Protein 9LUY (pdb70)

Solvent-accessible surface area: 12025 Å² total; per-residue (Å²): 107,177,105,18,44,11,1,0,9,56,2,85,49,36,179,141,168,11,95,11,85,17,56,50,83,75,42,82,8,52,119,35,97,151,0,47,0,46,2,107,2,74,105,54,0,65,87,128,94,23,21,26,0,0,0,0,16,16,57,125,90,94,37,5,112,5,1,0,29,17,5,71,61,66,35,106,80,18,56,87,45,6,56,11,57,39,73,14,38,80,4,33,0,34,0,97,65,1,76,133,108,1,38,8,30,0,2,0,0,0,0,57,56,36,3,43,24,1,81,8,0,106,1,60,45,213,252,150,152,123,74,37,47,56,138,15,155,67,57,22,62,34,128,14,64,28,86,19,98,85,61,86,4,46,144,63,1,12,1,3,0,7,13,8,89,130,107,123,7,42,12,0,0,1,6,0,6,42,30,66,75,61,37,39,28,128,45,0,129,81,23,4,75,3,42,32,49,53,84,138,40,72,0,55,0,75,0,35,62,3,108,70,109,0,33,3,51,1,9,7,2,41,6,21,93,64,44,0,1,30,152,13,19,155,30,58,14,0,34,4,54,142

Sequence (242 aa):
GKIESYAAVNHISQLSDIVLTQSPASLAVSLGQRRATISCCKASQTLDYDGGTYMMNWYQQKPGQPPKLLIFAASNLESSGIPARFSGSGSGTDFTLNIHPVEEEDAATYYCQQSREDLTFGAGTKLDLKMLVESGGVLVKPGGSLKLSCSASGFTFSRYAMSWVRQTPEKRLEEWVASISSGGSYTFYPDSVKGRFTISRNNAKNFLYLKMSSLRSEDTAMMYYCARSGNDYAVDYWGQGTSVTVSS

Structure (mmCIF, N/CA/C/O backbone):
data_9LUY
#
_entry.id   9LUY
#
_cell.length_a   76.054
_cell.length_b   71.390
_cell.length_c   43.352
_cell.angle_alpha   90.000
_cell.angle_beta   100.908
_cell.angle_gamma   90.000
#
_symmetry.space_group_name_H-M   'C 1 2 1'
#
loop_
_entity.id
_entity.type
_entity.pdbx_description
1 polymer 'Single-chain Fv antibody of G2 fused with antigen peptide from chicken chromosome 6 C10orf76 homolog'
2 non-polymer GLYCEROL
3 water water
#
loop_
_atom_site.group_PDB
_atom_site.id
_atom_site.type_symbol
_atom_site.label_atom_id
_atom_site.label_alt_id
_atom_site.label_comp_id
_atom_site.label_asym_id
_atom_site.label_entity_id
_atom_site.label_seq_id
_atom_site.pdbx_PDB_ins_code
_atom_site.Cartn_x
_atom_site.Cartn_y
_atom_site.Cartn_z
_atom_site.occupancy
_atom_site.B_iso_or_equiv
_atom_site.auth_seq_id
_atom_site.auth_comp_id
_atom_site.auth_asym_id
_atom_site.auth_atom_id
_atom_site.pdbx_PDB_model_num
ATOM 1 N N . GLY A 1 2 ? 33.98300 -10.86400 -2.32900 1.000 52.95805 2 GLY A N 1
ATOM 2 C CA . GLY A 1 2 ? 35.17600 -10.13900 -2.74000 1.000 43.46804 2 GLY A CA 1
ATOM 3 C C . GLY A 1 2 ? 35.13800 -8.67200 -2.34200 1.000 43.07440 2 GLY A C 1
ATOM 4 O O . GLY A 1 2 ? 35.33400 -8.34900 -1.17300 1.000 42.01074 2 GLY A O 1
ATOM 5 N N . LYS A 1 3 ? 34.87400 -7.79400 -3.31200 1.000 37.69375 3 LYS A N 1
ATOM 6 C CA . LYS A 1 3 ? 34.88100 -6.35200 -3.09000 1.000 33.49614 3 LYS A CA 1
ATOM 7 C C . LYS A 1 3 ? 33.98300 -5.96500 -1.91600 1.000 33.08841 3 LYS A C 1
ATOM 8 O O . LYS A 1 3 ? 33.02700 -6.66800 -1.56200 1.000 25.49635 3 LYS A O 1
ATOM 14 N N . ILE A 1 4 ? 34.30400 -4.82100 -1.30700 1.000 29.11174 4 ILE A N 1
ATOM 15 C CA . ILE A 1 4 ? 33.56500 -4.35100 -0.14000 1.000 24.14357 4 ILE A CA 1
ATOM 16 C C . ILE A 1 4 ? 32.13300 -4.07200 -0.55500 1.000 24.16282 4 ILE A C 1
ATOM 17 O O . ILE A 1 4 ? 31.88800 -3.45900 -1.60600 1.000 23.86299 4 ILE A O 1
ATOM 22 N N . GLU A 1 5 ? 31.18700 -4.53400 0.25400 1.000 21.49097 5 GLU A N 1
ATOM 23 C CA . GLU A 1 5 ? 29.76900 -4.29700 0.03300 1.000 19.07923 5 GLU A CA 1
ATOM 24 C C . GLU A 1 5 ? 29.25500 -3.21300 0.96400 1.000 19.33795 5 GLU A C 1
ATOM 25 O O . GLU A 1 5 ? 29.91900 -2.79000 1.91200 1.000 22.18825 5 GLU A O 1
ATOM 31 N N . SER A 1 6 ? 28.04800 -2.75500 0.67100 1.000 16.94642 6 SER A N 1
ATOM 32 C CA . SER A 1 6 ? 27.37300 -1.76200 1.49100 1.000 16.12813 6 SER A CA 1
ATOM 33 C C . SER A 1 6 ? 26.38400 -2.46400 2.41800 1.000 16.68242 6 SER A C 1
ATOM 34 O O . SER A 1 6 ? 25.78900 -3.48000 2.05400 1.000 17.58890 6 SER A O 1
ATOM 37 N N . TYR A 1 7 ? 26.22700 -1.92000 3.62500 1.000 17.12397 7 TYR A N 1
ATOM 38 C CA . TYR A 1 7 ? 25.46400 -2.56800 4.68600 1.000 17.34348 7 TYR A CA 1
ATOM 39 C C . TYR A 1 7 ? 24.34800 -1.64500 5.16200 1.000 17.90183 7 TYR A C 1
ATOM 40 O O . TYR A 1 7 ? 24.32500 -0.46000 4.83800 1.000 16.99919 7 TYR A O 1
ATOM 49 N N . ALA A 1 8 ? 23.38900 -2.21100 5.91000 1.000 17.81898 8 ALA A N 1
ATOM 50 C CA . ALA A 1 8 ? 22.26200 -1.41400 6.38800 1.000 15.03916 8 ALA A CA 1
ATOM 51 C C . ALA A 1 8 ? 22.46400 -0.84000 7.77900 1.000 17.04433 8 ALA A C 1
ATOM 52 O O . ALA A 1 8 ? 21.68100 0.02600 8.19400 1.000 17.14850 8 ALA A O 1
ATOM 54 N N . ALA A 1 9 ? 23.48400 -1.28400 8.50500 1.000 16.01061 9 ALA A N 1
ATOM 55 C CA . ALA A 1 9 ? 23.74700 -0.80800 9.85300 1.000 18.81772 9 ALA A CA 1
ATOM 56 C C . ALA A 1 9 ? 25.24100 -0.89800 10.08700 1.000 19.71347 9 ALA A C 1
ATOM 57 O O . ALA A 1 9 ? 25.91200 -1.74700 9.48800 1.000 19.76694 9 ALA A O 1
ATOM 59 N N . VAL A 1 10 ? 25.74700 -0.04700 10.99200 1.000 16.66849 10 VAL A N 1
ATOM 60 C CA . VAL A 1 10 ? 27.18600 -0.00200 11.26800 1.000 22.56785 10 VAL A CA 1
ATOM 61 C C . VAL A 1 10 ? 27.69400 -1.36900 11.71400 1.000 23.47005 10 VAL A C 1
ATOM 62 O O . VAL A 1 10 ? 28.74400 -1.84800 11.25900 1.000 21.08021 10 VAL A O 1
ATOM 66 N N . ASN A 1 11 ? 26.98400 -1.99800 12.65000 1.000 19.33450 11 ASN A N 1
ATOM 67 C CA . ASN A 1 11 ? 27.46500 -3.26900 13.16900 1.000 19.44197 11 ASN A CA 1
ATOM 68 C C . ASN A 1 11 ? 27.35500 -4.40200 12.16800 1.000 21.98155 11 ASN A C 1
ATOM 69 O O . ASN A 1 11 ? 27.87600 -5.48400 12.45500 1.000 22.69724 11 ASN A O 1
ATOM 74 N N . HIS A 1 12 ? 26.69200 -4.19700 11.03000 1.000 18.77552 12 HIS A N 1
ATOM 75 C CA . HIS A 1 12 ? 26.59600 -5.26500 10.04100 1.000 20.28391 12 HIS A CA 1
ATOM 76 C C . HIS A 1 12 ? 27.85400 -5.40700 9.20500 1.000 22.15702 12 HIS A C 1
ATOM 77 O O . HIS A 1 12 ? 28.00300 -6.43000 8.51800 1.000 23.24501 12 HIS A O 1
ATOM 84 N N . ILE A 1 13 ? 28.74500 -4.41300 9.23600 1.000 20.11118 13 ILE A N 1
ATOM 85 C CA . ILE A 1 13 ? 29.92000 -4.45600 8.37100 1.000 19.37963 13 ILE A CA 1
ATOM 86 C C . ILE A 1 13 ? 30.70200 -5.73400 8.65000 1.000 20.19623 13 ILE A C 1
ATOM 87 O O . ILE A 1 13 ? 31.08100 -6.02100 9.79500 1.000 23.14652 13 ILE A O 1
ATOM 92 N N . SER A 1 14 ? 30.93300 -6.52300 7.59300 1.000 21.75218 14 SER A N 1
ATOM 93 C CA . SER A 1 14 ? 31.46900 -7.87600 7.70400 1.000 22.06114 14 SER A CA 1
ATOM 94 C C . SER A 1 14 ? 32.74600 -8.04600 6.89800 1.000 24.90681 14 SER A C 1
ATOM 95 O O . SER A 1 14 ? 33.15900 -9.17900 6.62200 1.000 28.40342 14 SER A O 1
ATOM 98 N N . GLN A 1 15 ? 33.35800 -6.93900 6.50700 1.000 23.07886 15 GLN A N 1
ATOM 99 C CA . GLN A 1 15 ? 34.60200 -6.93400 5.75000 1.000 24.71053 15 GLN A CA 1
ATOM 100 C C . GLN A 1 15 ? 35.48600 -5.82600 6.28800 1.000 27.40414 15 GLN A C 1
ATOM 101 O O . GLN A 1 15 ? 34.98600 -4.77500 6.68400 1.000 30.52507 15 GLN A O 1
ATOM 107 N N . LEU A 1 16 ? 36.79800 -6.07200 6.31200 1.000 27.46494 16 LEU A N 1
ATOM 108 C CA . LEU A 1 16 ? 37.78200 -5.08700 6.74600 1.000 30.10280 16 LEU A CA 1
ATOM 109 C C . LEU A 1 16 ? 38.11800 -4.12800 5.61400 1.000 38.69704 16 LEU A C 1
ATOM 110 O O . LEU A 1 16 ? 38.27600 -4.53900 4.46300 1.000 40.30236 16 LEU A O 1
ATOM 115 N N . SER A 1 17 ? 38.24600 -2.85100 5.94700 1.000 48.05273 17 SER A N 1
ATOM 116 C CA . SER A 1 17 ? 38.63000 -1.85900 4.94900 1.000 51.71730 17 SER A CA 1
ATOM 117 C C . SER A 1 17 ? 39.68800 -0.93000 5.52000 1.000 52.55267 17 SER A C 1
ATOM 118 O O . SER A 1 17 ? 40.86500 -1.27700 5.54400 1.000 60.94784 17 SER A O 1
ATOM 121 N N . ASP A 1 31 ? 22.45900 -3.97200 22.30900 1.000 38.91523 31 ASP A N 1
ATOM 122 C CA . ASP A 1 31 ? 21.04600 -3.69800 21.95800 1.000 47.80092 31 ASP A CA 1
ATOM 123 C C . ASP A 1 31 ? 20.61500 -2.27600 22.35800 1.000 40.85160 31 ASP A C 1
ATOM 124 O O . ASP A 1 31 ? 20.82100 -1.84200 23.49100 1.000 42.11296 31 ASP A O 1
ATOM 129 N N . ILE A 1 32 ? 20.02400 -1.53800 21.41900 1.000 30.94438 32 ILE A N 1
ATOM 130 C CA . ILE A 1 32 ? 19.73200 -0.11200 21.60600 1.000 27.38687 32 ILE A CA 1
ATOM 131 C C . ILE A 1 32 ? 18.22800 0.13800 21.56100 1.000 30.98047 32 ILE A C 1
ATOM 132 O O . ILE A 1 32 ? 17.56100 -0.14400 20.55600 1.000 29.17813 32 ILE A O 1
ATOM 137 N N . VAL A 1 33 ? 17.70900 0.71500 22.63900 1.000 27.86213 33 VAL A N 1
ATOM 138 C CA . VAL A 1 33 ? 16.31100 1.08600 22.76200 1.000 31.20781 33 VAL A CA 1
ATOM 139 C C . VAL A 1 33 ? 16.21200 2.59000 22.55900 1.000 35.88486 33 VAL A C 1
ATOM 140 O O . VAL A 1 33 ? 17.00700 3.35200 23.12200 1.000 32.34498 33 VAL A O 1
ATOM 144 N N . LEU A 1 34 ? 15.24200 3.01700 21.76000 1.000 23.84694 34 LEU A N 1
ATOM 145 C CA . LEU A 1 34 ? 14.95400 4.42700 21.55800 1.000 25.27525 34 LEU A CA 1
ATOM 146 C C . LEU A 1 34 ? 13.66000 4.77300 22.27500 1.000 25.98707 34 LEU A C 1
ATOM 147 O O . LEU A 1 34 ? 12.62600 4.14400 22.03000 1.000 26.17286 34 LEU A O 1
ATOM 152 N N . THR A 1 35 ? 13.71200 5.76800 23.15100 1.000 23.87886 35 THR A N 1
ATOM 153 C CA . THR A 1 35 ? 12.53400 6.18400 23.89900 1.000 27.49685 35 THR A CA 1
ATOM 154 C C . THR A 1 35 ? 12.09000 7.53400 23.35900 1.000 27.28277 35 THR A C 1
ATOM 155 O O . THR A 1 35 ? 12.77200 8.55400 23.55100 1.000 27.28359 35 THR A O 1
ATOM 159 N N . GLN A 1 36 ? 10.94000 7.53300 22.69300 1.000 23.09675 36 GLN A N 1
ATOM 160 C CA . GLN A 1 36 ? 10.46100 8.67400 21.93200 1.000 26.80098 36 GLN A CA 1
ATOM 161 C C . GLN A 1 36 ? 9.32100 9.33400 22.69100 1.000 30.66690 36 GLN A C 1
ATOM 162 O O . GLN A 1 36 ? 8.42100 8.64200 23.18100 1.000 27.86372 36 GLN A O 1
ATOM 168 N N . SER A 1 37 ? 9.41500 10.64200 22.87200 1.000 26.51661 37 SER A N 1
ATOM 169 C CA . SER A 1 37 ? 8.38800 11.38100 23.64100 1.000 25.64167 37 SER A CA 1
ATOM 170 C C . SER A 1 37 ? 8.08400 12.71000 22.95900 1.000 27.39606 37 SER A C 1
ATOM 171 O O . SER A 1 37 ? 9.05300 13.27900 22.41900 1.000 31.33610 37 SER A O 1
ATOM 174 N N . PRO A 1 38 ? 6.82300 13.22800 22.96200 1.000 31.26629 38 PRO A N 1
ATOM 175 C CA . PRO A 1 38 ? 5.63500 12.58500 23.55500 1.000 28.18721 38 PRO A CA 1
ATOM 176 C C . PRO A 1 38 ? 5.02600 11.54100 22.61800 1.000 31.01627 38 PRO A C 1
ATOM 177 O O . PRO A 1 38 ? 5.39600 11.45700 21.44700 1.000 29.47338 38 PRO A O 1
ATOM 181 N N . ALA A 1 39 ? 4.09200 10.72200 23.11600 1.000 30.49000 39 ALA A N 1
ATOM 182 C CA . ALA A 1 39 ? 3.38700 9.79400 22.24500 1.000 29.76780 39 ALA A CA 1
ATOM 183 C C . ALA A 1 39 ? 2.52300 10.53500 21.23300 1.000 23.37817 39 ALA A C 1
ATOM 184 O O . ALA A 1 39 ? 2.35600 10.07100 20.09800 1.000 28.39473 39 ALA A O 1
ATOM 186 N N . SER A 1 40 ? 1.96600 11.67700 21.61800 1.000 29.98356 40 SER A N 1
ATOM 187 C CA . SER A 1 40 ? 1.16800 12.44500 20.68200 1.000 31.87744 40 SER A CA 1
ATOM 188 C C . SER A 1 40 ? 1.36100 13.91600 20.99300 1.000 35.81299 40 SER A C 1
ATOM 189 O O . SER A 1 40 ? 1.71900 14.29800 22.10900 1.000 31.92001 40 SER A O 1
ATOM 192 N N . LEU A 1 41 ? 1.10200 14.73400 19.98700 1.000 28.26184 41 LEU A N 1
ATOM 193 C CA . LEU A 1 41 ? 1.36300 16.16100 20.05400 1.000 28.94170 41 LEU A CA 1
ATOM 194 C C . LEU A 1 41 ? 0.26300 16.87500 19.28600 1.000 28.28416 41 LEU A C 1
ATOM 195 O O . LEU A 1 41 ? 0.01300 16.56200 18.12000 1.000 32.16934 41 LEU A O 1
ATOM 200 N N . ALA A 1 42 ? -0.41600 17.81100 19.93300 1.000 27.45344 42 ALA A N 1
ATOM 201 C CA . ALA A 1 42 ? -1.43200 18.61100 19.26600 1.000 31.03087 42 ALA A CA 1
ATOM 202 C C . ALA A 1 42 ? -0.91300 20.03600 19.14400 1.000 32.63543 42 ALA A C 1
ATOM 203 O O . ALA A 1 42 ? -0.66100 20.69700 20.15600 1.000 40.19958 42 ALA A O 1
ATOM 205 N N . VAL A 1 43 ? -0.73600 20.50100 17.90600 1.000 28.28065 43 VAL A N 1
ATOM 206 C CA . VAL A 1 43 ? -0.17700 21.82400 17.65800 1.000 33.89742 43 VAL A CA 1
ATOM 207 C C . VAL A 1 43 ? -1.10700 22.60900 16.74700 1.000 40.44980 43 VAL A C 1
ATOM 208 O O . VAL A 1 43 ? -1.97200 22.05400 16.06800 1.000 44.96345 43 VAL A O 1
ATOM 212 N N . SER A 1 44 ? -0.91600 23.92300 16.74900 1.000 35.64081 44 SER A N 1
ATOM 213 C CA . SER A 1 44 ? -1.64700 24.82900 15.87900 1.000 27.45243 44 SER A CA 1
ATOM 214 C C . SER A 1 44 ? -0.80100 25.17500 14.66900 1.000 34.86812 44 SER A C 1
ATOM 215 O O . SER A 1 44 ? 0.42800 25.21500 14.74400 1.000 30.31201 44 SER A O 1
ATOM 218 N N . LEU A 1 45 ? -1.48300 25.46300 13.56500 1.000 28.11113 45 LEU A N 1
ATOM 219 C CA . LEU A 1 45 ? -0.81300 25.88700 12.34700 1.000 30.72638 45 LEU A CA 1
ATOM 220 C C . LEU A 1 45 ? 0.18300 27.00700 12.65200 1.000 30.09708 45 LEU A C 1
ATOM 221 O O . LEU A 1 45 ? -0.16200 28.00900 13.28800 1.000 30.07214 45 LEU A O 1
ATOM 226 N N . GLY A 1 46 ? 1.43300 26.80800 12.22800 1.000 31.77878 46 GLY A N 1
ATOM 227 C CA . GLY A 1 46 ? 2.48500 27.78700 12.37500 1.000 27.30922 46 GLY A CA 1
ATOM 228 C C . GLY A 1 46 ? 3.26700 27.74800 13.67300 1.000 32.39578 46 GLY A C 1
ATOM 229 O O . GLY A 1 46 ? 4.21900 28.53600 13.82200 1.000 28.51942 46 GLY A O 1
ATOM 230 N N . GLN A 1 47 ? 2.89700 26.88900 14.62600 1.000 26.44271 47 GLN A N 1
ATOM 231 C CA . GLN A 1 47 ? 3.67900 26.77100 15.84700 1.000 27.06862 47 GLN A CA 1
ATOM 232 C C . GLN A 1 47 ? 4.91700 25.90200 15.61300 1.000 25.03109 47 GLN A C 1
ATOM 233 O O . GLN A 1 47 ? 5.18500 25.43200 14.50500 1.000 26.41092 47 GLN A O 1
ATOM 239 N N . ARG A 1 48 ? 5.69400 25.70100 16.68000 1.000 27.17713 48 ARG A N 1
ATOM 240 C CA A ARG A 1 48 ? 6.83700 24.79100 16.67400 0.480 25.17188 48 ARG A CA 1
ATOM 241 C CA B ARG A 1 48 ? 6.83600 24.79000 16.67500 0.520 25.16427 48 ARG A CA 1
ATOM 242 C C . ARG A 1 48 ? 6.42300 23.47600 17.32300 1.000 22.06445 48 ARG A C 1
ATOM 243 O O . ARG A 1 48 ? 5.80700 23.48000 18.39300 1.000 29.02751 48 ARG A O 1
ATOM 258 N N . ALA A 1 49 ? 6.74000 22.36400 16.66900 1.000 20.47761 49 ALA A N 1
ATOM 259 C CA . ALA A 1 49 ? 6.59400 21.02700 17.21700 1.000 22.77130 49 ALA A CA 1
ATOM 260 C C . ALA A 1 49 ? 7.98500 20.51800 17.55000 1.000 24.76650 49 ALA A C 1
ATOM 261 O O . ALA A 1 49 ? 8.91200 20.67300 16.75200 1.000 23.64712 49 ALA A O 1
ATOM 263 N N . THR A 1 50 ? 8.13600 19.91700 18.72600 1.000 22.92098 50 THR A N 1
ATOM 264 C CA . THR A 1 50 ? 9.42800 19.42600 19.18200 1.000 26.73917 50 THR A CA 1
ATOM 265 C C . THR A 1 50 ? 9.25000 17.99400 19.65800 1.000 24.88060 50 THR A C 1
ATOM 266 O O . THR A 1 50 ? 8.45300 17.73400 20.55900 1.000 24.99900 50 THR A O 1
ATOM 270 N N . ILE A 1 51 ? 9.99900 17.07200 19.07100 1.000 21.62874 51 ILE A N 1
ATOM 271 C CA . ILE A 1 51 ? 9.85300 15.64600 19.35000 1.000 23.76373 51 ILE A CA 1
ATOM 272 C C . ILE A 1 51 ? 11.20200 15.12100 19.82000 1.000 29.95692 51 ILE A C 1
ATOM 273 O O . ILE A 1 51 ? 12.23200 15.44700 19.22200 1.000 23.39872 51 ILE A O 1
ATOM 278 N N . SER A 1 52 ? 11.20600 14.35400 20.91400 1.000 23.53644 52 SER A N 1
ATOM 279 C CA . SER A 1 52 ? 12.44100 13.93900 21.56300 1.000 25.25960 52 SER A CA 1
ATOM 280 C C . SER A 1 52 ? 12.65200 12.43900 21.43900 1.000 25.24373 52 SER A C 1
ATOM 281 O O . SER A 1 52 ? 11.69900 11.65300 21.41700 1.000 22.98363 52 SER A O 1
ATOM 284 N N . CYS A 1 53 ? 13.92100 12.04000 21.39600 1.000 23.48541 53 CYS A N 1
ATOM 285 C CA A CYS A 1 53 ? 14.28600 10.63500 21.31300 0.640 23.41037 53 CYS A CA 1
ATOM 286 C CA B CYS A 1 53 ? 14.27100 10.62600 21.35500 0.360 23.42716 53 CYS A CA 1
ATOM 287 C C . CYS A 1 53 ? 15.54900 10.41600 22.14000 1.000 25.26482 53 CYS A C 1
ATOM 288 O O . CYS A 1 53 ? 16.56800 11.05700 21.87700 1.000 27.07178 53 CYS A O 1
ATOM 293 N N . LYS A 1 54 ? 15.47900 9.53500 23.13100 1.000 22.17540 54 LYS A N 1
ATOM 294 C CA . LYS A 1 54 ? 16.61300 9.20800 23.98200 1.000 26.96661 54 LYS A CA 1
ATOM 295 C C . LYS A 1 54 ? 17.03000 7.77600 23.68700 1.000 27.43861 54 LYS A C 1
ATOM 296 O O . LYS A 1 54 ? 16.19300 6.87000 23.70300 1.000 28.48548 54 LYS A O 1
ATOM 302 N N . ALA A 1 55 ? 18.31100 7.57700 23.40000 1.000 24.03186 55 ALA A N 1
ATOM 303 C CA . ALA A 1 55 ? 18.85300 6.25900 23.10300 1.000 23.23481 55 ALA A CA 1
ATOM 304 C C . ALA A 1 55 ? 19.48300 5.65800 24.35400 1.000 26.26296 55 ALA A C 1
ATOM 305 O O . ALA A 1 55 ? 20.10800 6.36100 25.15200 1.000 27.54851 55 ALA A O 1
ATOM 307 N N . SER A 1 56 ? 19.33600 4.33700 24.50600 1.000 28.10451 56 SER A N 1
ATOM 308 C CA . SER A 1 56 ? 19.88000 3.62100 25.65600 1.000 28.79694 56 SER A CA 1
ATOM 309 C C . SER A 1 56 ? 21.39400 3.45700 25.59200 1.000 29.28494 56 SER A C 1
ATOM 310 O O . SER A 1 56 ? 22.01500 3.09400 26.60100 1.000 29.58285 56 SER A O 1
ATOM 313 N N . GLN A 1 57 ? 21.99500 3.72900 24.44000 1.000 32.67666 57 GLN A N 1
ATOM 314 C CA . GLN A 1 57 ? 23.43500 3.69300 24.25700 1.000 32.53327 57 GLN A CA 1
ATOM 315 C C . GLN A 1 57 ? 23.77300 4.80600 23.28000 1.000 28.37362 57 GLN A C 1
ATOM 316 O O . GLN A 1 57 ? 22.92200 5.23000 22.49200 1.000 27.06827 57 GLN A O 1
ATOM 322 N N . THR A 1 58 ? 25.01400 5.28400 23.33000 1.000 31.49598 58 THR A N 1
ATOM 323 C CA . THR A 1 58 ? 25.38100 6.36100 22.42600 1.000 29.00552 58 THR A CA 1
ATOM 324 C C . THR A 1 58 ? 25.31600 5.88200 20.98200 1.000 27.85266 58 THR A C 1
ATOM 325 O O . THR A 1 58 ? 25.55200 4.70700 20.67600 1.000 34.56733 58 THR A O 1
ATOM 329 N N . LEU A 1 59 ? 24.94700 6.80200 20.09700 1.000 26.00895 59 LEU A N 1
ATOM 330 C CA . LEU A 1 59 ? 24.85600 6.52800 18.67100 1.000 31.30024 59 LEU A CA 1
ATOM 331 C C . LEU A 1 59 ? 26.02200 7.12500 17.91400 1.000 33.28592 59 LEU A C 1
ATOM 332 O O . LEU A 1 59 ? 26.03400 7.06900 16.67600 1.000 28.61239 59 LEU A O 1
ATOM 337 N N . ASP A 1 60 ? 26.97300 7.72000 18.63300 1.000 32.58826 60 ASP A N 1
ATOM 338 C CA . ASP A 1 60 ? 28.18700 8.25700 18.04400 1.000 39.28746 60 ASP A CA 1
ATOM 339 C C . ASP A 1 60 ? 29.10000 7.11700 17.63000 1.000 36.18454 60 ASP A C 1
ATOM 340 O O . ASP A 1 60 ? 29.32200 6.17600 18.40000 1.000 40.26033 60 ASP A O 1
ATOM 345 N N . TYR A 1 61 ? 29.62800 7.19700 16.41100 1.000 39.23532 61 TYR A N 1
ATOM 346 C CA . TYR A 1 61 ? 30.57300 6.19700 15.92700 1.000 43.79134 61 TYR A CA 1
ATOM 347 C C . TYR A 1 61 ? 31.43500 6.83100 14.85300 1.000 47.06932 61 TYR A C 1
ATOM 348 O O . TYR A 1 61 ? 30.90600 7.30400 13.84000 1.000 41.57452 61 TYR A O 1
ATOM 357 N N . ASP A 1 62 ? 32.75500 6.82900 15.06000 1.000 47.13830 62 ASP A N 1
ATOM 358 C CA . ASP A 1 62 ? 33.70000 7.23200 14.01400 1.000 47.97857 62 ASP A CA 1
ATOM 359 C C . ASP A 1 62 ? 33.36700 8.61700 13.46500 1.000 40.31425 62 ASP A C 1
ATOM 360 O O . ASP A 1 62 ? 33.35200 8.86100 12.25800 1.000 43.21023 62 ASP A O 1
ATOM 365 N N . GLY A 1 63 ? 33.06300 9.54000 14.35700 1.000 43.87787 63 GLY A N 1
ATOM 366 C CA . GLY A 1 63 ? 32.80500 10.89500 13.94000 1.000 42.18313 63 GLY A CA 1
ATOM 367 C C . GLY A 1 63 ? 31.44700 11.15100 13.33500 1.000 42.95076 63 GLY A C 1
ATOM 368 O O . GLY A 1 63 ? 31.19400 12.27900 12.89700 1.000 45.19545 63 GLY A O 1
ATOM 369 N N . GLY A 1 64 ? 30.56500 10.14600 13.28700 1.000 34.64767 64 GLY A N 1
ATOM 370 C CA . GLY A 1 64 ? 29.19400 10.33200 12.86900 1.000 34.37053 64 GLY A CA 1
ATOM 371 C C . GLY A 1 64 ? 28.23900 9.89200 13.97300 1.000 29.96945 64 GLY A C 1
ATOM 372 O O . GLY A 1 64 ? 28.64000 9.26200 14.95500 1.000 31.89838 64 GLY A O 1
ATOM 373 N N . THR A 1 65 ? 26.97400 10.26300 13.81600 1.000 24.58451 65 THR A N 1
ATOM 374 C CA . THR A 1 65 ? 25.93000 9.90400 14.77400 1.000 23.41837 65 THR A CA 1
ATOM 375 C C . THR A 1 65 ? 24.73300 9.38800 13.99400 1.000 23.65086 65 THR A C 1
ATOM 376 O O . THR A 1 65 ? 24.16700 10.11000 13.16800 1.000 23.97949 65 THR A O 1
ATOM 380 N N . TYR A 1 66 ? 24.33100 8.15400 14.27200 1.000 19.99353 66 TYR A N 1
ATOM 381 C CA . TYR A 1 66 ? 23.46800 7.41200 13.35100 1.000 23.91183 66 TYR A CA 1
ATOM 382 C C . TYR A 1 66 ? 22.01100 7.39400 13.82000 1.000 22.26542 66 TYR A C 1
ATOM 383 O O . TYR A 1 66 ? 21.39800 6.34300 14.05300 1.000 19.73031 66 TYR A O 1
ATOM 392 N N . MET A 1 67 ? 21.45300 8.60600 13.91500 1.000 18.87936 67 MET A N 1
ATOM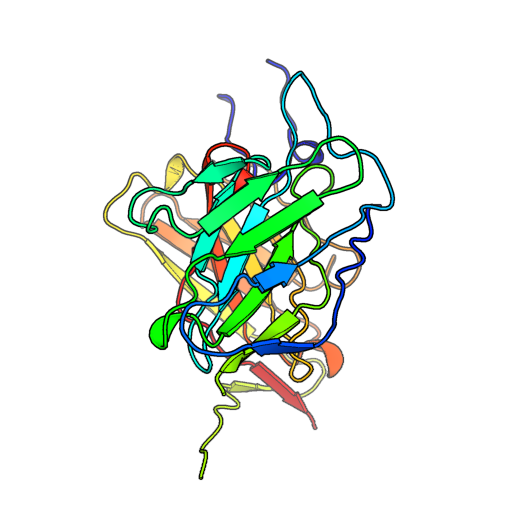 393 C CA A MET A 1 67 ? 20.04500 8.85600 14.22700 0.590 17.26972 67 MET A CA 1
ATOM 394 C CA B MET A 1 67 ? 20.04000 8.81700 14.21300 0.410 17.30901 67 MET A CA 1
ATOM 395 C C . MET A 1 67 ? 19.33000 9.37400 12.98700 1.000 19.51119 67 MET A C 1
ATOM 396 O O . MET A 1 67 ? 19.78800 10.34300 12.36900 1.000 17.21603 67 MET A O 1
ATOM 405 N N . ASN A 1 68 ? 18.20400 8.75300 12.63400 1.000 16.66451 68 ASN A N 1
ATOM 406 C CA . ASN A 1 68 ? 17.39200 9.15800 11.49500 1.000 13.93273 68 ASN A CA 1
ATOM 407 C C . ASN A 1 68 ? 15.97200 9.44300 11.95100 1.000 19.01116 68 ASN A C 1
ATOM 408 O O . ASN A 1 68 ? 15.50300 8.86600 12.93400 1.000 18.00450 68 ASN A O 1
ATOM 413 N N . TRP A 1 69 ? 15.28200 10.32100 11.21600 1.000 14.48016 69 TRP A N 1
ATOM 414 C CA . TRP A 1 69 ? 13.89100 10.67100 11.52400 1.000 12.95187 69 TRP A CA 1
ATOM 415 C C . TRP A 1 69 ? 13.02900 10.48000 10.28500 1.000 16.57294 69 TRP A C 1
ATOM 416 O O . TRP A 1 69 ? 13.45000 10.82400 9.17300 1.000 15.98905 69 TRP A O 1
ATOM 427 N N . TYR A 1 70 ? 11.81200 9.95400 10.48100 1.000 17.61199 70 TYR A N 1
ATOM 428 C CA . TYR A 1 70 ? 10.89400 9.62800 9.39500 1.000 15.97413 70 TYR A CA 1
ATOM 429 C C . TYR A 1 70 ? 9.53500 10.24400 9.66700 1.000 17.61320 70 TYR A C 1
ATOM 430 O O . TYR A 1 70 ? 9.11800 10.38900 10.81800 1.000 17.12709 70 TYR A O 1
ATOM 439 N N . GLN A 1 71 ? 8.83300 10.54400 8.58800 1.000 14.73901 71 GLN A N 1
ATOM 440 C CA . GLN A 1 71 ? 7.44000 10.97000 8.62800 1.000 18.83822 71 GLN A CA 1
ATOM 441 C C . GLN A 1 71 ? 6.57000 9.87900 8.02200 1.000 19.11947 71 GLN A C 1
ATOM 442 O O . GLN A 1 71 ? 6.92700 9.30100 7.00000 1.000 20.37068 71 GLN A O 1
ATOM 448 N N . GLN A 1 72 ? 5.42700 9.58800 8.62600 1.000 18.39956 72 GLN A N 1
ATOM 449 C CA . GLN A 1 72 ? 4.55800 8.59600 8.01300 1.000 16.99313 72 GLN A CA 1
ATOM 450 C C . GLN A 1 72 ? 3.10100 9.02800 8.10100 1.000 19.72410 72 GLN A C 1
ATOM 451 O O . GLN A 1 72 ? 2.59500 9.31200 9.19000 1.000 21.87326 72 GLN A O 1
ATOM 457 N N . LYS A 1 73 ? 2.43600 9.05000 6.97200 1.000 20.01302 73 LYS A N 1
ATOM 458 C CA . LYS A 1 73 ? 0.99600 9.31100 6.92400 1.000 22.20106 73 LYS A CA 1
ATOM 459 C C . LYS A 1 73 ? 0.19800 8.03400 6.74100 1.000 28.66704 73 LYS A C 1
ATOM 460 O O . LYS A 1 73 ? 0.73000 7.02800 6.26600 1.000 27.46801 73 LYS A O 1
ATOM 466 N N . PRO A 1 74 ? -1.08700 8.02700 7.11900 1.000 28.73962 74 PRO A N 1
ATOM 467 C CA . PRO A 1 74 ? -1.87600 6.78500 7.04800 1.000 30.32725 74 PRO A CA 1
ATOM 468 C C . PRO A 1 74 ? -1.91200 6.20300 5.64000 1.000 27.97276 74 PRO A C 1
ATOM 469 O O . PRO A 1 74 ? -2.11900 6.91700 4.65600 1.000 33.11455 74 PRO A O 1
ATOM 473 N N . GLY A 1 75 ? -1.71300 4.88600 5.55500 1.000 32.37639 75 GLY A N 1
ATOM 474 C CA . GLY A 1 75 ? -1.70200 4.20500 4.28300 1.000 32.55345 75 GLY A CA 1
ATOM 475 C C . GLY A 1 75 ? -0.47000 4.43500 3.43400 1.000 30.99429 75 GLY A C 1
ATOM 476 O O . GLY A 1 75 ? -0.43900 3.96500 2.29500 1.000 36.44705 75 GLY A O 1
ATOM 477 N N . GLN A 1 76 ? 0.54300 5.12800 3.93800 1.000 31.07614 76 GLN A N 1
ATOM 478 C CA . GLN A 1 76 ? 1.75600 5.41800 3.18300 1.000 25.45951 76 GLN A CA 1
ATOM 479 C C . GLN A 1 76 ? 2.97200 4.85400 3.89400 1.000 28.80628 76 GLN A C 1
ATOM 480 O O . GLN A 1 76 ? 2.96600 4.66700 5.11900 1.000 25.41440 76 GLN A O 1
ATOM 486 N N . PRO A 1 77 ? 4.04500 4.56600 3.15300 1.000 25.26096 77 PRO A N 1
ATOM 487 C CA . PRO A 1 77 ? 5.29400 4.17700 3.79100 1.000 26.75467 77 PRO A CA 1
ATOM 488 C C . PRO A 1 77 ? 5.93100 5.35200 4.50200 1.000 21.86628 77 PRO A C 1
ATOM 489 O O . PRO A 1 77 ? 5.71000 6.52100 4.12600 1.000 25.09054 77 PRO A O 1
ATOM 493 N N . PRO A 1 78 ? 6.76900 5.10800 5.51700 1.000 22.00805 78 PRO A N 1
ATOM 494 C CA . PRO A 1 78 ? 7.58800 6.19600 6.07600 1.000 21.85954 78 PRO A CA 1
ATOM 495 C C . PRO A 1 78 ? 8.44000 6.87900 5.01300 1.000 19.83219 78 PRO A C 1
ATOM 496 O O . PRO A 1 78 ? 8.80000 6.29000 3.99000 1.000 22.06035 78 PRO A O 1
ATOM 500 N N . LYS A 1 79 ? 8.74400 8.14700 5.28200 1.000 18.65002 79 LYS A N 1
ATOM 501 C CA . LYS A 1 79 ? 9.54300 9.00000 4.41300 1.000 20.33924 79 LYS A CA 1
ATOM 502 C C . LYS A 1 79 ? 10.68400 9.60500 5.21900 1.000 16.18956 79 LYS A C 1
ATOM 503 O O . LYS A 1 79 ? 10.45200 10.17400 6.29300 1.000 15.92545 79 LYS A O 1
ATOM 509 N N . LEU A 1 80 ? 11.91400 9.47800 4.70300 1.000 15.11276 80 LEU A N 1
ATOM 510 C CA . LEU A 1 80 ? 13.09400 10.00000 5.38800 1.000 13.56462 80 LEU A CA 1
ATOM 511 C C . LEU A 1 80 ? 13.06200 11.52700 5.44600 1.000 15.62472 80 LEU A C 1
ATOM 512 O O . LEU A 1 80 ? 12.91300 12.19100 4.41600 1.000 18.51515 80 LEU A O 1
ATOM 517 N N . LEU A 1 81 ? 13.24100 12.07400 6.64100 1.000 13.69341 81 LEU A N 1
ATOM 518 C CA . LEU A 1 81 ? 13.33300 13.51600 6.84400 1.000 13.60338 81 LEU A CA 1
ATOM 519 C C . LEU A 1 81 ? 14.75300 13.97500 7.12500 1.000 15.07197 81 LEU A C 1
ATOM 520 O O . LEU A 1 81 ? 15.23100 14.96700 6.54500 1.000 15.95144 81 LEU A O 1
ATOM 525 N N . ILE A 1 82 ? 15.40600 13.32300 8.08500 1.000 15.05781 82 ILE A N 1
ATOM 526 C CA . ILE A 1 82 ? 16.69300 13.72100 8.65100 1.000 14.56447 82 ILE A CA 1
ATOM 527 C C . ILE A 1 82 ? 17.55800 12.48000 8.75200 1.000 13.60211 82 ILE A C 1
ATOM 528 O O . ILE A 1 82 ? 17.08800 11.44800 9.23900 1.000 14.28158 82 ILE A O 1
ATOM 533 N N . PHE A 1 83 ? 18.81400 12.55900 8.29500 1.000 15.29135 83 PHE A N 1
ATOM 534 C CA . PHE A 1 83 ? 19.73200 11.44800 8.47900 1.000 15.77273 83 PHE A CA 1
ATOM 535 C C . PHE A 1 83 ? 20.96100 11.93400 9.22300 1.000 17.46937 83 PHE A C 1
ATOM 536 O O . PHE A 1 83 ? 21.28700 13.12400 9.20100 1.000 16.64091 83 PHE A O 1
ATOM 544 N N . ALA A 1 84 ? 21.60800 11.01800 9.94500 1.000 15.28887 84 ALA A N 1
ATOM 545 C CA . ALA A 1 84 ? 22.84300 11.33300 10.66000 1.000 20.43232 84 ALA A CA 1
ATOM 546 C C . ALA A 1 84 ? 22.64000 12.52500 11.59700 1.000 19.55987 84 ALA A C 1
ATOM 547 O O . ALA A 1 84 ? 23.43600 13.47300 11.63500 1.000 20.30355 84 ALA A O 1
ATOM 549 N N . ALA A 1 85 ? 21.51800 12.47400 12.31800 1.000 17.67700 85 ALA A N 1
ATOM 550 C CA . ALA A 1 85 ? 21.11800 13.37300 13.40000 1.000 19.87777 85 ALA A CA 1
ATOM 551 C C . ALA A 1 85 ? 20.64000 14.74200 12.93100 1.000 18.41639 85 ALA A C 1
ATOM 552 O O . ALA A 1 85 ? 19.63200 15.23600 13.44000 1.000 18.61614 85 ALA A O 1
ATOM 554 N N . SER A 1 86 ? 21.33400 15.37000 11.97600 1.000 16.63853 86 SER A N 1
ATOM 555 C CA . SER A 1 86 ? 21.04000 16.75900 11.65500 1.000 15.56664 86 SER A CA 1
ATOM 556 C C . SER A 1 86 ? 21.02000 17.06300 10.16900 1.000 19.13441 86 SER A C 1
ATOM 557 O O . SER A 1 86 ? 20.87600 18.23700 9.80100 1.000 19.50081 86 SER A O 1
ATOM 560 N N . ASN A 1 87 ? 21.16700 16.07200 9.30400 1.000 17.37302 87 ASN A N 1
ATOM 561 C CA . ASN A 1 87 ? 21.23900 16.34400 7.87700 1.000 18.49433 87 ASN A CA 1
ATOM 562 C C . ASN A 1 87 ? 19.86000 16.25100 7.25400 1.000 17.76516 87 ASN A C 1
ATOM 563 O O . ASN A 1 87 ? 19.16900 15.24300 7.38700 1.000 16.87878 87 ASN A O 1
ATOM 568 N N . LEU A 1 88 ? 19.46500 17.31500 6.56000 1.000 16.13165 88 LEU A N 1
ATOM 569 C CA . LEU A 1 88 ? 18.13300 17.37900 5.97400 1.000 15.32960 88 LEU A CA 1
ATOM 570 C C . LEU A 1 88 ? 18.11100 16.63300 4.63800 1.000 15.68436 88 LEU A C 1
ATOM 571 O O . LEU A 1 88 ? 18.90800 16.92900 3.74200 1.000 17.44050 88 LEU A O 1
ATOM 576 N N . GLU A 1 89 ? 17.19600 15.65700 4.49700 1.000 14.80004 89 GLU A N 1
ATOM 577 C CA . GLU A 1 89 ? 17.12100 14.89900 3.25200 1.000 16.93918 89 GLU A CA 1
ATOM 578 C C . GLU A 1 89 ? 16.68200 15.79900 2.10700 1.000 15.91848 89 GLU A C 1
ATOM 579 O O . GLU A 1 89 ? 15.80700 16.66700 2.27300 1.000 17.35523 89 GLU A O 1
ATOM 585 N N . SER A 1 90 ? 17.27800 15.57300 0.93300 1.000 16.15609 90 SER A N 1
ATOM 586 C CA A SER A 1 90 ? 16.94400 16.37000 -0.24000 0.430 16.84950 90 SER A CA 1
ATOM 587 C CA B SER A 1 90 ? 16.94600 16.36500 -0.24400 0.570 16.80444 90 SER A CA 1
ATOM 588 C C . SER A 1 90 ? 15.44900 16.31000 -0.52100 1.000 20.93994 90 SER A C 1
ATOM 589 O O . SER A 1 90 ? 14.83400 15.24400 -0.47300 1.000 21.18627 90 SER A O 1
ATOM 594 N N . GLY A 1 91 ? 14.86700 17.47300 -0.81000 1.000 16.47954 91 GLY A N 1
ATOM 595 C CA . GLY A 1 91 ? 13.44900 17.57500 -1.08700 1.000 21.73300 91 GLY A CA 1
ATOM 596 C C . GLY A 1 91 ? 12.58100 17.84100 0.12300 1.000 17.38249 91 GLY A C 1
ATOM 597 O O . GLY A 1 91 ? 11.39000 18.10500 -0.04000 1.000 21.54949 91 GLY A O 1
ATOM 598 N N . ILE A 1 92 ? 13.13100 17.77300 1.33100 1.000 17.02672 92 ILE A N 1
ATOM 599 C CA . ILE A 1 92 ? 12.36400 18.03400 2.54300 1.000 15.52795 92 ILE A CA 1
ATOM 600 C C . ILE A 1 92 ? 12.49600 19.51300 2.87800 1.000 17.02807 92 ILE A C 1
ATOM 601 O O . ILE A 1 92 ? 13.61800 20.03800 2.85500 1.000 15.11546 92 ILE A O 1
ATOM 606 N N . PRO A 1 93 ? 11.40900 20.23100 3.15900 1.000 14.93516 93 PRO A N 1
ATOM 607 C CA . PRO A 1 93 ? 11.53800 21.66800 3.45000 1.000 14.05678 93 PRO A CA 1
ATOM 608 C C . PRO A 1 93 ? 12.29000 21.94800 4.74000 1.000 17.65018 93 PRO A C 1
ATOM 609 O O . PRO A 1 93 ? 12.31300 21.14000 5.67000 1.000 16.54322 93 PRO A O 1
ATOM 613 N N . ALA A 1 94 ? 12.91000 23.12700 4.78900 1.000 15.14722 94 ALA A N 1
ATOM 614 C CA . ALA A 1 94 ? 13.82100 23.43800 5.89300 1.000 15.78339 94 ALA A CA 1
ATOM 615 C C . ALA A 1 94 ? 13.10600 23.81800 7.18700 1.000 16.86658 94 ALA A C 1
ATOM 616 O O . ALA A 1 94 ? 13.78600 24.07900 8.19300 1.000 15.91028 94 ALA A O 1
ATOM 618 N N . ARG A 1 95 ? 11.75900 23.78100 7.23000 1.000 15.30945 95 ARG A N 1
ATOM 619 C CA . ARG A 1 95 ? 11.09900 23.87400 8.53100 1.000 14.44824 95 ARG A CA 1
ATOM 620 C C . ARG A 1 95 ? 11.33600 22.64100 9.39200 1.000 17.54998 95 ARG A C 1
ATOM 621 O O . ARG A 1 95 ? 11.09400 22.69700 10.59800 1.000 16.77195 95 ARG A O 1
ATOM 629 N N . PHE A 1 96 ? 11.85600 21.56500 8.81100 1.000 13.93272 96 PHE A N 1
ATOM 630 C CA . PHE A 1 96 ? 12.26100 20.35800 9.52400 1.000 14.29999 96 PHE A CA 1
ATOM 631 C C . PHE A 1 96 ? 13.74200 20.44200 9.84900 1.000 17.40857 96 PHE A C 1
ATOM 632 O O . PHE A 1 96 ? 14.55100 20.72100 8.96400 1.000 16.15120 96 PHE A O 1
ATOM 640 N N . SER A 1 97 ? 14.09200 20.18500 11.10500 1.000 14.22469 97 SER A N 1
ATOM 641 C CA . SER A 1 97 ? 15.50100 20.13500 11.48000 1.000 18.88240 97 SER A CA 1
ATOM 642 C C . SER A 1 97 ? 15.68700 19.09700 12.57800 1.000 21.71514 97 SER A C 1
ATOM 643 O O . SER A 1 97 ? 14.76900 18.79600 13.33300 1.000 19.03422 97 SER A O 1
ATOM 646 N N . GLY A 1 98 ? 16.89700 18.56100 12.66400 1.000 19.29728 98 GLY A N 1
ATOM 647 C CA . GLY A 1 98 ? 17.24800 17.63100 13.72400 1.000 16.53856 98 GLY A CA 1
ATOM 648 C C . GLY A 1 98 ? 18.49500 18.09400 14.43300 1.000 19.07188 98 GLY A C 1
ATOM 649 O O . GLY A 1 98 ? 19.38100 18.72300 13.84500 1.000 22.03721 98 GLY A O 1
ATOM 650 N N . SER A 1 99 ? 18.57700 17.75500 15.72100 1.000 20.12902 99 SER A N 1
ATOM 651 C CA . SER A 1 99 ? 19.75400 18.08600 16.50800 1.000 22.17108 99 SER A CA 1
ATOM 652 C C . SER A 1 99 ? 19.98700 16.98300 17.53500 1.000 21.59879 99 SER A C 1
ATOM 653 O O . SER A 1 99 ? 19.16800 16.06800 17.71200 1.000 26.29936 99 SER A O 1
ATOM 656 N N . GLY A 1 100 ? 21.13600 17.06400 18.18200 1.000 26.70183 100 GLY A N 1
ATOM 657 C CA . GLY A 1 100 ? 21.50600 16.13400 19.22900 1.000 29.78403 100 GLY A CA 1
ATOM 658 C C . GLY A 1 100 ? 22.74600 15.34600 18.86200 1.000 36.00839 100 GLY A C 1
ATOM 659 O O . GLY A 1 100 ? 23.21900 15.35000 17.72800 1.000 30.67350 100 GLY A O 1
ATOM 660 N N . SER A 1 101 ? 23.27300 14.66800 19.87200 1.000 28.33056 101 SER A N 1
ATOM 661 C CA . SER A 1 101 ? 24.41600 13.79000 19.67400 1.000 28.14822 101 SER A CA 1
ATOM 662 C C . SER A 1 101 ? 24.41800 12.81400 20.83900 1.000 34.01930 101 SER A C 1
ATOM 663 O O . SER A 1 101 ? 23.69000 12.99200 21.81900 1.000 31.56259 101 SER A O 1
ATOM 666 N N . GLY A 1 102 ? 25.24200 11.77500 20.72500 1.000 35.53063 102 GLY A N 1
ATOM 667 C CA . GLY A 1 102 ? 25.32700 10.79900 21.79700 1.000 37.01350 102 GLY A CA 1
ATOM 668 C C . GLY A 1 102 ? 24.02200 10.06000 22.01400 1.000 31.29772 102 GLY A C 1
ATOM 669 O O . GLY A 1 102 ? 23.67200 9.18800 21.20800 1.000 28.95034 102 GLY A O 1
ATOM 670 N N . THR A 1 103 ? 23.28200 10.40000 23.08500 1.000 27.64260 103 THR A N 1
ATOM 671 C CA . THR A 1 103 ? 22.03400 9.70100 23.39300 1.000 27.57993 103 THR A CA 1
ATOM 672 C C . THR A 1 103 ? 20.77400 10.56500 23.33600 1.000 29.33132 103 THR A C 1
ATOM 673 O O . THR A 1 103 ? 19.67300 10.02400 23.48300 1.000 29.03930 103 THR A O 1
ATOM 677 N N . ASP A 1 104 ? 20.88600 11.87700 23.13700 1.000 25.74700 104 ASP A N 1
ATOM 678 C CA . ASP A 1 104 ? 19.73800 12.77700 23.22300 1.000 26.08270 104 ASP A CA 1
ATOM 679 C C . ASP A 1 104 ? 19.53800 13.44700 21.88000 1.000 25.93589 104 ASP A C 1
ATOM 680 O O . ASP A 1 104 ? 20.46000 14.09600 21.37700 1.000 24.80959 104 ASP A O 1
ATOM 685 N N . PHE A 1 105 ? 18.34000 13.28500 21.30200 1.000 20.31821 105 PHE A N 1
ATOM 686 C CA . PHE A 1 105 ? 18.04800 13.74700 19.95200 1.000 20.72610 105 PHE A CA 1
ATOM 687 C C . PHE A 1 105 ? 16.70600 14.45400 19.90700 1.000 23.62094 105 PHE A C 1
ATOM 688 O O . PHE A 1 105 ? 15.79200 14.11200 20.65800 1.000 21.64632 105 PHE A O 1
ATOM 696 N N . THR A 1 106 ? 16.58500 15.41500 18.98300 1.000 22.63433 106 THR A N 1
ATOM 697 C CA . THR A 1 106 ? 15.36800 16.20200 18.84500 1.000 20.86444 106 THR A CA 1
ATOM 698 C C . THR A 1 106 ? 15.04300 16.42500 17.37800 1.000 20.74207 106 THR A C 1
ATOM 699 O O . THR A 1 106 ? 15.92800 16.72900 16.57600 1.000 20.47821 106 THR A O 1
ATOM 703 N N . LEU A 1 107 ? 13.76700 16.29100 17.03600 1.000 16.83500 107 LEU A N 1
ATOM 704 C CA . LEU A 1 107 ? 13.24000 16.72300 15.75300 1.000 16.11636 107 LEU A CA 1
ATOM 705 C C . LEU A 1 107 ? 12.41000 17.97200 15.99800 1.000 17.32313 107 LEU A C 1
ATOM 706 O O . LEU A 1 107 ? 11.54900 17.98300 16.88600 1.000 19.04436 107 LEU A O 1
ATOM 711 N N . ASN A 1 108 ? 12.68400 19.02400 15.24200 1.000 16.29292 108 ASN A N 1
ATOM 712 C CA . ASN A 1 108 ? 11.90700 20.24900 15.35300 1.000 15.54548 108 ASN A CA 1
ATOM 713 C C . ASN A 1 108 ? 11.22600 20.54400 14.03000 1.000 20.03972 108 ASN A C 1
ATOM 714 O O . ASN A 1 108 ? 11.81800 20.36900 12.96800 1.000 17.23789 108 ASN A O 1
ATOM 719 N N . ILE A 1 109 ? 9.97600 20.99500 14.09500 1.000 18.97002 109 ILE A N 1
ATOM 720 C CA . ILE A 1 109 ? 9.22100 21.38900 12.91100 1.000 18.53819 109 ILE A CA 1
ATOM 721 C C . ILE A 1 109 ? 8.68300 22.78600 13.17000 1.000 19.55264 109 ILE A C 1
ATOM 722 O O . ILE A 1 109 ? 7.86500 22.97500 14.07500 1.000 20.21415 109 ILE A O 1
ATOM 727 N N . HIS A 1 110 ? 9.11500 23.75500 12.38000 1.000 20.01618 110 HIS A N 1
ATOM 728 C CA . HIS A 1 110 ? 8.59600 25.09100 12.59300 1.000 20.48621 110 HIS A CA 1
ATOM 729 C C . HIS A 1 110 ? 8.85300 25.95800 11.37700 1.000 20.50918 110 HIS A C 1
ATOM 730 O O . HIS A 1 110 ? 9.98000 25.99400 10.88200 1.000 20.25182 110 HIS A O 1
ATOM 737 N N . PRO A 1 111 ? 7.84900 26.69900 10.88200 1.000 18.72948 111 PRO A N 1
ATOM 738 C CA . PRO A 1 111 ? 6.42500 26.68700 11.28700 1.000 22.67856 111 PRO A CA 1
ATOM 739 C C . PRO A 1 111 ? 5.69800 25.44700 10.77300 1.000 26.37578 111 PRO A C 1
ATOM 740 O O . PRO A 1 111 ? 5.78300 25.13100 9.58200 1.000 24.40066 111 PRO A O 1
ATOM 744 N N . VAL A 1 112 ? 4.98300 24.74400 11.66300 1.000 24.45603 112 VAL A N 1
ATOM 745 C CA . VAL A 1 112 ? 4.20400 23.57400 11.27200 1.000 22.05041 112 VAL A CA 1
ATOM 746 C C . VAL A 1 112 ? 3.15300 23.96500 10.23700 1.000 20.21044 112 VAL A C 1
ATOM 747 O O . VAL A 1 112 ? 2.44800 24.97800 10.37000 1.000 24.67811 112 VAL A O 1
ATOM 751 N N . GLU A 1 113 ? 3.03400 23.14100 9.20600 1.000 21.10282 113 GLU A N 1
ATOM 752 C CA . GLU A 1 113 ? 2.02500 23.29500 8.17400 1.000 22.04315 113 GLU A CA 1
ATOM 753 C C . GLU A 1 113 ? 1.00000 22.18000 8.29800 1.000 22.40176 113 GLU A C 1
ATOM 754 O O . GLU A 1 113 ? 1.24600 21.15300 8.93300 1.000 23.38815 113 GLU A O 1
ATOM 760 N N . GLU A 1 114 ? -0.12800 22.38300 7.61800 1.000 26.16885 114 GLU A N 1
ATOM 761 C CA . GLU A 1 114 ? -1.21800 21.41300 7.62900 1.000 30.66576 114 GLU A CA 1
ATOM 762 C C . GLU A 1 114 ? -0.76400 20.05300 7.11300 1.000 25.19652 114 GLU A C 1
ATOM 763 O O . GLU A 1 114 ? -1.18500 19.00900 7.63000 1.000 30.12831 114 GLU A O 1
ATOM 769 N N . GLU A 1 115 ? 0.09700 20.03900 6.09700 1.000 26.38782 115 GLU A N 1
ATOM 770 C CA . GLU A 1 115 ? 0.54500 18.77600 5.53300 1.000 25.71087 115 GLU A CA 1
ATOM 771 C C . GLU A 1 115 ? 1.53800 18.05300 6.43600 1.000 23.24259 115 GLU A C 1
ATOM 772 O O . GLU A 1 115 ? 1.96800 16.95300 6.09300 1.000 24.36164 115 GLU A O 1
ATOM 778 N N . ASP A 1 116 ? 1.91700 18.63600 7.56900 1.000 21.05336 116 ASP A N 1
ATOM 779 C CA . ASP A 1 116 ? 2.83600 17.99300 8.49400 1.000 20.80546 116 ASP A CA 1
ATOM 780 C C . ASP A 1 116 ? 2.10500 17.14300 9.51900 1.000 21.08630 116 ASP A C 1
ATOM 781 O O . ASP A 1 116 ? 2.75500 16.49800 10.33900 1.000 21.40921 116 ASP A O 1
ATOM 786 N N . ALA A 1 117 ? 0.77800 17.09600 9.49000 1.000 19.92783 117 ALA A N 1
ATOM 787 C CA . ALA A 1 117 ? 0.09000 16.13000 10.33300 1.000 21.91569 117 ALA A CA 1
ATOM 788 C C . ALA A 1 117 ? 0.47700 14.72500 9.88800 1.000 23.80428 117 ALA A C 1
ATOM 789 O O . ALA A 1 117 ? 0.31000 14.35900 8.72500 1.000 25.02330 117 ALA A O 1
ATOM 791 N N . ALA A 1 118 ? 1.01400 13.94900 10.81400 1.000 23.22471 118 ALA A N 1
ATOM 792 C CA . ALA A 1 118 ? 1.59900 12.66300 10.47700 1.000 23.93808 118 ALA A CA 1
ATOM 793 C C . ALA A 1 118 ? 2.08900 12.03100 11.75700 1.000 20.50542 118 ALA A C 1
ATOM 794 O O . ALA A 1 118 ? 2.00400 12.64900 12.82200 1.000 20.61365 118 ALA A O 1
ATOM 796 N N . THR A 1 119 ? 2.60000 10.80300 11.66800 1.000 20.78742 119 THR A N 1
ATOM 797 C CA . THR A 1 119 ? 3.29300 10.16800 12.77400 1.000 18.73298 119 THR A CA 1
ATOM 798 C C . THR A 1 119 ? 4.78700 10.18900 12.46200 1.000 20.54274 119 THR A C 1
ATOM 799 O O . THR A 1 119 ? 5.19700 9.84400 11.35000 1.000 21.68219 119 THR A O 1
ATOM 803 N N . TYR A 1 120 ? 5.58900 10.62500 13.42900 1.000 16.97299 120 TYR A N 1
ATOM 804 C CA . TYR A 1 120 ? 7.03200 10.77100 13.26400 1.000 18.17568 120 TYR A CA 1
ATOM 805 C C . TYR A 1 120 ? 7.74100 9.70300 14.08700 1.000 18.92632 120 TYR A C 1
ATOM 806 O O . TYR A 1 120 ? 7.32400 9.39900 15.20800 1.000 18.81801 120 TYR A O 1
ATOM 815 N N . TYR A 1 121 ? 8.81000 9.12900 13.52800 1.000 16.60709 121 TYR A N 1
ATOM 816 C CA . TYR A 1 121 ? 9.59000 8.10100 14.20800 1.000 16.97023 121 TYR A CA 1
ATOM 817 C C . TYR A 1 121 ? 11.06900 8.43700 14.17000 1.000 17.73993 121 TYR A C 1
ATOM 818 O O . TYR A 1 121 ? 11.58900 8.82000 13.11900 1.000 17.01003 121 TYR A O 1
ATOM 827 N N . CYS A 1 122 ? 11.75200 8.26500 15.29500 1.000 15.48999 122 CYS A N 1
ATOM 828 C CA . CYS A 1 122 ? 13.20800 8.20800 15.25700 1.000 15.04110 122 CYS A CA 1
ATOM 829 C C . CYS A 1 122 ? 13.67200 6.76800 15.05200 1.000 14.47696 122 CYS A C 1
ATOM 830 O O . CYS A 1 122 ? 12.92300 5.81500 15.27400 1.000 17.86123 122 CYS A O 1
ATOM 833 N N . GLN A 1 123 ? 14.92600 6.62200 14.64100 1.000 15.68161 123 GLN A N 1
ATOM 834 C CA . GLN A 1 123 ? 15.42800 5.30900 14.26800 1.000 14.80594 123 GLN A CA 1
ATOM 835 C C . GLN A 1 123 ? 16.94200 5.38700 14.25900 1.000 15.77033 123 GLN A C 1
ATOM 836 O O . GLN A 1 123 ? 17.50700 6.35400 13.75300 1.000 18.61676 123 GLN A O 1
ATOM 842 N N . GLN A 1 124 ? 17.59200 4.37100 14.80100 1.000 16.25104 124 GLN A N 1
ATOM 843 C CA . GLN A 1 124 ? 19.04700 4.35200 14.85700 1.000 16.11633 124 GLN A CA 1
ATOM 844 C C . GLN A 1 124 ? 19.58700 3.18400 14.04200 1.000 18.64534 124 GLN A C 1
ATOM 845 O O . GLN A 1 124 ? 18.98800 2.09600 14.01700 1.000 18.08253 124 GLN A O 1
ATOM 851 N N . SER A 1 125 ? 20.70500 3.42400 13.35100 1.000 16.67527 125 SER A N 1
ATOM 852 C CA . SER A 1 125 ? 21.36900 2.42000 12.52300 1.000 19.79042 125 SER A CA 1
ATOM 853 C C . SER A 1 125 ? 22.76100 2.07100 13.03800 1.000 15.17437 125 SER A C 1
ATOM 854 O O . SER A 1 125 ? 23.58400 1.55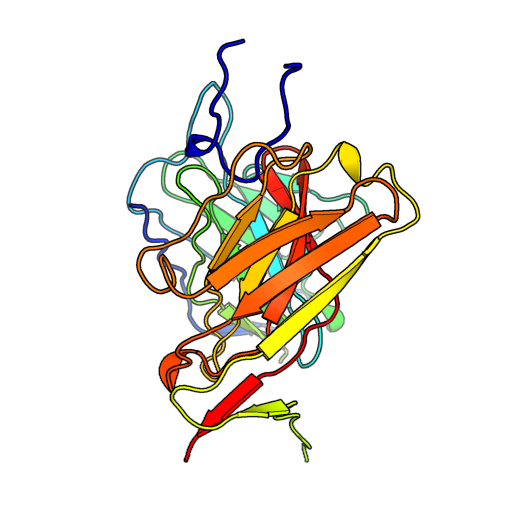300 12.28000 1.000 17.53832 125 SER A O 1
ATOM 857 N N . ARG A 1 126 ? 23.04400 2.34800 14.31300 1.000 15.74182 126 ARG A N 1
ATOM 858 C CA . ARG A 1 126 ? 24.32800 2.00700 14.90900 1.000 21.18110 126 ARG A CA 1
ATOM 859 C C . ARG A 1 126 ? 24.40300 0.52300 15.26600 1.000 20.90103 126 ARG A C 1
ATOM 860 O O . ARG A 1 126 ? 25.44900 -0.11900 15.09000 1.000 20.18149 126 ARG A O 1
ATOM 868 N N . GLU A 1 127 ? 23.29900 -0.04600 15.74500 1.000 18.50518 127 GLU A N 1
ATOM 869 C CA . GLU A 1 127 ? 23.27300 -1.45800 16.13000 1.000 17.26347 127 GLU A CA 1
ATOM 870 C C . GLU A 1 127 ? 21.95700 -2.00800 15.58700 1.000 19.30031 127 GLU A C 1
ATOM 871 O O . GLU A 1 127 ? 20.89600 -1.77600 16.18000 1.000 19.05925 127 GLU A O 1
ATOM 877 N N . ASP A 1 128 ? 22.03400 -2.70200 14.45800 1.000 19.18081 128 ASP A N 1
ATOM 878 C CA . ASP A 1 128 ? 20.87100 -3.09800 13.65800 1.000 15.76257 128 ASP A CA 1
ATOM 879 C C . ASP A 1 128 ? 20.04600 -1.84600 13.38200 1.000 20.46242 128 ASP A C 1
ATOM 880 O O . ASP A 1 128 ? 20.58900 -0.73800 13.26100 1.000 18.81764 128 ASP A O 1
ATOM 885 N N . LEU A 1 129 ? 18.72900 -2.01800 13.26800 1.000 17.95501 129 LEU A N 1
ATOM 886 C CA . LEU A 1 129 ? 17.82100 -0.90200 13.03800 1.000 15.54740 129 LEU A CA 1
ATOM 887 C C . LEU A 1 129 ? 16.72400 -1.01800 14.08500 1.000 18.69081 129 LEU A C 1
ATOM 888 O O . LEU A 1 129 ? 15.96800 -1.99700 14.08500 1.000 18.73772 129 LEU A O 1
ATOM 893 N N . THR A 1 130 ? 16.64600 -0.04600 14.99500 1.000 17.94793 130 THR A N 1
ATOM 894 C CA . THR A 1 130 ? 15.53700 -0.00900 15.93500 1.000 17.94121 130 THR A CA 1
ATOM 895 C C . THR A 1 130 ? 14.88600 1.36500 15.87700 1.000 18.46620 130 THR A C 1
ATOM 896 O O . THR A 1 130 ? 15.50200 2.35600 15.47200 1.000 18.11624 130 THR A O 1
ATOM 900 N N . PHE A 1 131 ? 13.61100 1.40200 16.27800 1.000 17.95715 131 PHE A N 1
ATOM 901 C CA . PHE A 1 131 ? 12.73900 2.56000 16.11500 1.000 19.77866 131 PHE A CA 1
ATOM 902 C C . PHE A 1 131 ? 12.16800 3.00700 17.45100 1.000 17.48547 131 PHE A C 1
ATOM 903 O O . PHE A 1 131 ? 11.88600 2.18800 18.33100 1.000 18.94049 131 PHE A O 1
ATOM 911 N N . GLY A 1 132 ? 11.98500 4.32000 17.58000 1.000 16.11789 132 GLY A N 1
ATOM 912 C CA . GLY A 1 132 ? 11.12800 4.83900 18.61900 1.000 19.71331 132 GLY A CA 1
ATOM 913 C C . GLY A 1 132 ? 9.67800 4.47600 18.36600 1.000 18.97677 132 GLY A C 1
ATOM 914 O O . GLY A 1 132 ? 9.26900 4.12000 17.25900 1.000 19.92933 132 GLY A O 1
ATOM 915 N N . ALA A 1 133 ? 8.87600 4.57800 19.41900 1.000 21.77493 133 ALA A N 1
ATOM 916 C CA . ALA A 1 133 ? 7.49400 4.14500 19.32100 1.000 23.20405 133 ALA A CA 1
ATOM 917 C C . ALA A 1 133 ? 6.63000 5.10300 18.51400 1.000 23.63991 133 ALA A C 1
ATOM 918 O O . ALA A 1 133 ? 5.51800 4.73100 18.14400 1.000 26.07031 133 ALA A O 1
ATOM 920 N N . GLY A 1 134 ? 7.11200 6.30100 18.22100 1.000 20.63800 134 GLY A N 1
ATOM 921 C CA . GLY A 1 134 ? 6.40200 7.19700 17.33500 1.000 21.19445 134 GLY A CA 1
ATOM 922 C C . GLY A 1 134 ? 5.72500 8.33500 18.08700 1.000 24.10343 134 GLY A C 1
ATOM 923 O O . GLY A 1 134 ? 5.41700 8.24400 19.27800 1.000 25.52702 134 GLY A O 1
ATOM 924 N N . THR A 1 135 ? 5.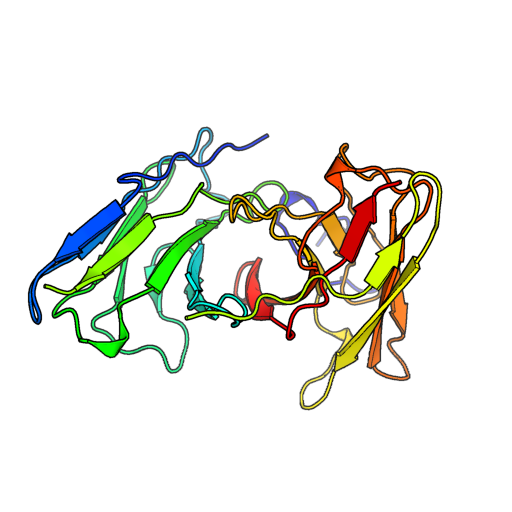46800 9.41700 17.35400 1.000 19.22792 135 THR A N 1
ATOM 925 C CA . THR A 1 135 ? 4.73800 10.56300 17.88400 1.000 19.88133 135 THR A CA 1
ATOM 926 C C . THR A 1 135 ? 3.69400 10.95900 16.85900 1.000 25.44862 135 THR A C 1
ATOM 927 O O . THR A 1 135 ? 4.04900 11.34300 15.74500 1.000 22.49299 135 THR A O 1
ATOM 931 N N . LYS A 1 136 ? 2.42000 10.90200 17.22900 1.000 23.81253 136 LYS A N 1
ATOM 932 C CA . LYS A 1 136 ? 1.36500 11.33300 16.32900 1.000 21.24224 136 LYS A CA 1
ATOM 933 C C . LYS A 1 136 ? 1.18100 12.83800 16.49200 1.000 27.30691 136 LYS A C 1
ATOM 934 O O . LYS A 1 136 ? 0.83100 13.31300 17.57700 1.000 30.33154 136 LYS A O 1
ATOM 940 N N . LEU A 1 137 ? 1.43300 13.58000 15.42300 1.000 24.99130 137 LEU A N 1
ATOM 941 C CA . LEU A 1 137 ? 1.32000 15.03500 15.39400 1.000 24.74640 137 LEU A CA 1
ATOM 942 C C . LEU A 1 137 ? -0.01300 15.37300 14.73300 1.000 24.66980 137 LEU A C 1
ATOM 943 O O . LEU A 1 137 ? -0.22200 15.05100 13.56300 1.000 24.93555 137 LEU A O 1
ATOM 948 N N . ASP A 1 138 ? -0.9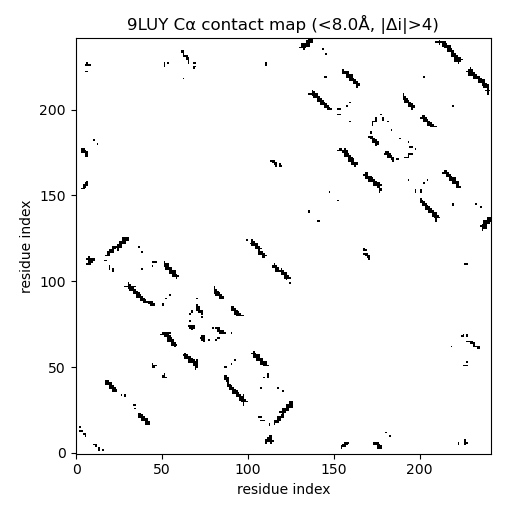3900 15.95100 15.49200 1.000 25.90235 138 ASP A N 1
ATOM 949 C CA . ASP A 1 138 ? -2.21700 16.38000 14.94700 1.000 30.87030 138 ASP A CA 1
ATOM 950 C C . ASP A 1 138 ? -2.33400 17.89500 15.00000 1.000 35.99216 138 ASP A C 1
ATOM 951 O O . ASP A 1 138 ? -1.80600 18.54000 15.90900 1.000 33.47992 138 ASP A O 1
ATOM 956 N N . LEU A 1 139 ? -3.03600 18.45100 14.01400 1.000 33.29093 139 LEU A N 1
ATOM 957 C CA . LEU A 1 139 ? -3.23400 19.88800 13.89000 1.000 38.83713 139 LEU A CA 1
ATOM 958 C C . LEU A 1 139 ? -4.52700 20.33100 14.56900 1.000 50.89646 139 LEU A C 1
ATOM 959 O O . LEU A 1 139 ? -5.42800 19.52900 14.82500 1.000 54.63710 139 LEU A O 1
ATOM 964 N N . LYS A 1 140 ? -4.60900 21.63800 14.82500 1.000 55.58776 140 LYS A N 1
ATOM 965 C CA . LYS A 1 140 ? -5.63600 22.27000 15.66300 1.000 60.71775 140 LYS A CA 1
ATOM 966 C C . LYS A 1 140 ? -5.56900 21.72300 17.08100 1.000 58.90997 140 LYS A C 1
ATOM 967 O O . LYS A 1 140 ? -4.77600 22.19900 17.89200 1.000 51.00641 140 LYS A O 1
ATOM 973 N N . MET A 1 158 ? -14.64700 7.36100 8.31100 1.000 46.34753 158 MET A N 1
ATOM 974 C CA . MET A 1 158 ? -14.98000 6.11300 7.63700 1.000 40.95871 158 MET A CA 1
ATOM 975 C C . MET A 1 158 ? -13.73600 5.57800 6.94900 1.000 53.76531 158 MET A C 1
ATOM 976 O O . MET A 1 158 ? -13.08100 6.30200 6.18600 1.000 60.81934 158 MET A O 1
ATOM 981 N N . LEU A 1 159 ? -13.40100 4.31500 7.21900 1.000 42.81500 159 LEU A N 1
ATOM 982 C CA . LEU A 1 159 ? -12.10700 3.78500 6.83400 1.000 36.93606 159 LEU A CA 1
ATOM 983 C C . LEU A 1 159 ? -12.24200 2.31700 6.45200 1.000 28.34069 159 LEU A C 1
ATOM 984 O O . LEU A 1 159 ? -12.95100 1.54000 7.10500 1.000 32.79906 159 LEU A O 1
ATOM 989 N N . VAL A 1 160 ? -11.59800 1.96900 5.35400 1.000 30.90566 160 VAL A N 1
ATOM 990 C CA . VAL A 1 160 ? -11.40600 0.58600 4.96400 1.000 28.44876 160 VAL A CA 1
ATOM 991 C C . VAL A 1 160 ? -9.91500 0.29800 5.11000 1.000 29.06309 160 VAL A C 1
ATOM 992 O O . VAL A 1 160 ? -9.07200 1.05500 4.59800 1.000 27.41658 160 VAL A O 1
ATOM 996 N N . GLU A 1 161 ? -9.58200 -0.75400 5.86500 1.000 23.26811 161 GLU A N 1
ATOM 997 C CA . GLU A 1 161 ? -8.21000 -1.06200 6.23600 1.000 30.02045 161 GLU A CA 1
ATOM 998 C C . GLU A 1 161 ? -7.82200 -2.40400 5.62700 1.000 25.78838 161 GLU A C 1
ATOM 999 O O . GLU A 1 161 ? -8.52000 -3.39500 5.82400 1.000 24.10819 161 GLU A O 1
ATOM 1005 N N . SER A 1 162 ? -6.71300 -2.41700 4.88600 1.000 24.49141 162 SER A N 1
ATOM 1006 C CA . SER A 1 162 ? -6.23700 -3.62300 4.21100 1.000 26.72052 162 SER A CA 1
ATOM 1007 C C . SER A 1 162 ? -5.61500 -4.61400 5.18500 1.000 35.28014 162 SER A C 1
ATOM 1008 O O . SER A 1 162 ? -4.74300 -4.25800 5.98300 1.000 35.46251 162 SER A O 1
ATOM 1011 N N . GLY A 1 163 ? -6.04100 -5.87800 5.08800 1.000 31.75899 163 GLY A N 1
ATOM 1012 C CA . GLY A 1 163 ? -5.44800 -6.97500 5.83300 1.000 39.48885 163 GLY A CA 1
ATOM 1013 C C . GLY A 1 163 ? -4.44600 -7.73600 4.99000 1.000 31.53853 163 GLY A C 1
ATOM 1014 O O . GLY A 1 163 ? -3.64900 -8.51900 5.51400 1.000 28.80552 163 GLY A O 1
ATOM 1015 N N . GLY A 1 164 ? -4.43800 -7.45900 3.68700 1.000 25.60526 164 GLY A N 1
ATOM 1016 C CA . GLY A 1 164 ? -3.53800 -8.12500 2.77700 1.000 27.72644 164 GLY A CA 1
ATOM 1017 C C . GLY A 1 164 ? -3.83800 -9.60700 2.72200 1.000 25.10670 164 GLY A C 1
ATOM 1018 O O . GLY A 1 164 ? -4.99700 -10.04300 2.72100 1.000 23.74792 164 GLY A O 1
ATOM 1019 N N . VAL A 1 165 ? -2.78000 -10.39800 2.69000 1.000 24.63552 165 VAL A N 1
ATOM 1020 C CA . VAL A 1 165 ? -2.90500 -11.82700 2.46900 1.000 22.07835 165 VAL A CA 1
ATOM 1021 C C . VAL A 1 165 ? -3.16000 -12.50500 3.81000 1.000 25.49734 165 VAL A C 1
ATOM 1022 O O . VAL A 1 165 ? -2.49300 -12.20300 4.81100 1.000 22.13658 165 VAL A O 1
ATOM 1026 N N . LEU A 1 166 ? -4.15200 -13.39900 3.83600 1.000 20.64817 166 LEU A N 1
ATOM 1027 C CA . LEU A 1 166 ? -4.52000 -14.15600 5.02600 1.000 23.26799 166 LEU A CA 1
ATOM 1028 C C . LEU A 1 166 ? -3.75300 -15.47100 5.04900 1.000 27.38676 166 LEU A C 1
ATOM 1029 O O . LEU A 1 166 ? -3.86000 -16.26700 4.11200 1.000 30.67748 166 LEU A O 1
ATOM 1034 N N . VAL A 1 167 ? -3.01400 -15.72000 6.12700 1.000 23.35582 167 VAL A N 1
ATOM 1035 C CA . VAL A 1 167 ? -2.22400 -16.93800 6.25300 1.000 26.45070 167 VAL A CA 1
ATOM 1036 C C . VAL A 1 167 ? -2.54800 -17.63000 7.56700 1.000 24.80370 167 VAL A C 1
ATOM 1037 O O . VAL A 1 167 ? -2.72100 -16.97600 8.60200 1.000 29.14311 167 VAL A O 1
ATOM 1041 N N . LYS A 1 168 ? -2.59800 -18.96500 7.53400 1.000 24.94063 168 LYS A N 1
ATOM 1042 C CA . LYS A 1 168 ? -2.81600 -19.65400 8.79300 1.000 29.81748 168 LYS A CA 1
ATOM 1043 C C . LYS A 1 168 ? -1.49900 -19.76400 9.56300 1.000 28.85162 168 LYS A C 1
ATOM 1044 O O . LYS A 1 168 ? -0.42300 -19.84200 8.95900 1.000 29.44752 168 LYS A O 1
ATOM 1050 N N . PRO A 1 169 ? -1.54900 -19.78100 10.89300 1.000 29.65340 169 PRO A N 1
ATOM 1051 C CA . PRO A 1 169 ? -0.32100 -20.01000 11.66100 1.000 30.82330 169 PRO A CA 1
ATOM 1052 C C . PRO A 1 169 ? 0.37900 -21.28600 11.20200 1.000 24.93563 169 PRO A C 1
ATOM 1053 O O . PRO A 1 169 ? -0.25900 -22.29300 10.87800 1.000 27.52730 169 PRO A O 1
ATOM 1057 N N . GLY A 1 170 ? 1.70800 -21.23200 11.14300 1.000 26.39332 170 GLY A N 1
ATOM 1058 C CA . GLY A 1 170 ? 2.48700 -22.31000 10.61000 1.000 28.58966 170 GLY A CA 1
ATOM 1059 C C . GLY A 1 170 ? 2.68900 -22.25600 9.11600 1.000 28.96203 170 GLY A C 1
ATOM 1060 O O . GLY A 1 170 ? 3.49000 -23.04100 8.59400 1.000 27.84487 170 GLY A O 1
ATOM 1061 N N . GLY A 1 171 ? 2.01000 -21.34300 8.41600 1.000 26.21153 171 GLY A N 1
ATOM 1062 C CA . GLY A 1 171 ? 2.09100 -21.25800 6.97400 1.000 26.21518 171 GLY A CA 1
ATOM 1063 C C . GLY A 1 171 ? 3.31400 -20.49000 6.51400 1.000 28.05981 171 GLY A C 1
ATOM 1064 O O . GLY A 1 171 ? 4.12400 -20.01700 7.30800 1.000 25.93119 171 GLY A O 1
ATOM 1065 N N . SER A 1 172 ? 3.44100 -20.36600 5.19400 1.000 23.92522 172 SER A N 1
ATOM 1066 C CA . SER A 1 172 ? 4.58900 -19.69000 4.60400 1.000 20.27599 172 SER A CA 1
ATOM 1067 C C . SER A 1 172 ? 4.12700 -18.78600 3.47300 1.000 21.61309 172 SER A C 1
ATOM 1068 O O . SER A 1 172 ? 3.05600 -18.97700 2.89300 1.000 26.19911 172 SER A O 1
ATOM 1071 N N . LEU A 1 173 ? 4.96800 -17.80200 3.15300 1.000 19.47653 173 LEU A N 1
ATOM 1072 C CA . LEU A 1 173 ? 4.64200 -16.77100 2.18200 1.000 23.46473 173 LEU A CA 1
ATOM 1073 C C . LEU A 1 173 ? 5.94500 -16.23800 1.61900 1.000 22.08598 173 LEU A C 1
ATOM 1074 O O . LEU A 1 173 ? 6.96500 -16.24700 2.30100 1.000 20.50627 173 LEU A O 1
ATOM 1079 N N . LYS A 1 174 ? 5.90500 -15.71900 0.39700 1.000 19.29983 174 LYS A N 1
ATOM 1080 C CA . LYS A 1 174 ? 7.07400 -15.03400 -0.15200 1.000 17.03845 174 LYS A CA 1
ATOM 1081 C C . LYS A 1 174 ? 6.65400 -13.67200 -0.70000 1.000 17.41072 174 LYS A C 1
ATOM 1082 O O . LYS A 1 174 ? 5.70500 -13.58700 -1.48500 1.000 20.19774 174 LYS A O 1
ATOM 1088 N N . LEU A 1 175 ? 7.37700 -12.62100 -0.30800 1.000 17.33781 175 LEU A N 1
ATOM 1089 C CA . LEU A 1 175 ? 7.11700 -11.25800 -0.75600 1.000 17.46241 175 LEU A CA 1
ATOM 1090 C C . LEU A 1 175 ? 8.24100 -10.82100 -1.68300 1.000 20.24756 175 LEU A C 1
ATOM 1091 O O . LEU A 1 175 ? 9.38400 -11.27300 -1.54900 1.000 16.66180 175 LEU A O 1
ATOM 1096 N N . SER A 1 176 ? 7.94200 -9.91100 -2.60900 1.000 18.69442 176 SER A N 1
ATOM 1097 C CA . SER A 1 176 ? 9.04300 -9.37100 -3.40600 1.000 16.84186 176 SER A CA 1
ATOM 1098 C C . SER A 1 176 ? 8.83900 -7.89000 -3.65100 1.000 18.30578 176 SER A C 1
ATOM 1099 O O . SER A 1 176 ? 7.73600 -7.35300 -3.49600 1.000 16.49081 176 SER A O 1
ATOM 1102 N N . CYS A 1 177 ? 9.94400 -7.24600 -4.03800 1.000 15.62183 177 CYS A N 1
ATOM 1103 C CA . CYS A 1 177 ? 9.96200 -5.87900 -4.52700 1.000 17.37947 177 CYS A CA 1
ATOM 1104 C C . CYS A 1 177 ? 10.92100 -5.81000 -5.70300 1.000 16.99913 177 CYS A C 1
ATOM 1105 O O . CYS A 1 177 ? 11.87100 -6.58500 -5.78600 1.000 18.35875 177 CYS A O 1
ATOM 1108 N N . SER A 1 178 ? 10.63700 -4.90900 -6.63000 1.000 17.11343 178 SER A N 1
ATOM 1109 C CA . SER A 1 178 ? 11.55700 -4.61800 -7.71200 1.000 17.68078 178 SER A CA 1
ATOM 1110 C C . SER A 1 178 ? 12.13300 -3.22700 -7.50300 1.000 22.04187 178 SER A C 1
ATOM 1111 O O . SER A 1 178 ? 11.61900 -2.41900 -6.72200 1.000 21.20177 178 SER A O 1
ATOM 1114 N N . ALA A 1 179 ? 13.23300 -2.96600 -8.19100 1.000 21.70922 179 ALA A N 1
ATOM 1115 C CA . ALA A 1 179 ? 13.90600 -1.68800 -8.08300 1.000 22.82853 179 ALA A CA 1
ATOM 1116 C C . ALA A 1 179 ? 14.24600 -1.18200 -9.47500 1.000 24.71679 179 ALA A C 1
ATOM 1117 O O . ALA A 1 179 ? 14.57000 -1.96200 -10.37600 1.000 28.38608 179 ALA A O 1
ATOM 1119 N N . SER A 1 180 ? 14.18300 0.13200 -9.64000 1.000 25.95954 180 SER A N 1
ATOM 1120 C CA . SER A 1 180 ? 14.61100 0.72900 -10.89900 1.000 25.77846 180 SER A CA 1
ATOM 1121 C C . SER A 1 180 ? 14.99800 2.18000 -10.65700 1.000 32.36388 180 SER A C 1
ATOM 1122 O O . SER A 1 180 ? 14.68100 2.76900 -9.61800 1.000 31.96645 180 SER A O 1
ATOM 1125 N N . GLY A 1 181 ? 15.70100 2.75100 -11.63300 1.000 32.21575 181 GLY A N 1
ATOM 1126 C CA . GLY A 1 181 ? 16.11700 4.13600 -11.51300 1.000 28.20187 181 GLY A CA 1
ATOM 1127 C C . GLY A 1 181 ? 17.35000 4.35000 -10.67200 1.000 30.85356 181 GLY A C 1
ATOM 1128 O O . GLY A 1 181 ? 17.68600 5.49600 -10.36300 1.000 33.36240 181 GLY A O 1
ATOM 1129 N N . PHE A 1 182 ? 18.02900 3.28400 -10.27300 1.000 29.51268 182 PHE A N 1
ATOM 1130 C CA . PHE A 1 182 ? 19.30800 3.40500 -9.59300 1.000 26.18742 182 PHE A CA 1
ATOM 1131 C C . PHE A 1 182 ? 20.00000 2.06500 -9.73100 1.000 26.80664 182 PHE A C 1
ATOM 1132 O O . PHE A 1 182 ? 19.37300 1.06700 -10.09300 1.000 27.40400 182 PHE A O 1
ATOM 1140 N N . THR A 1 183 ? 21.29800 2.05000 -9.44600 1.000 24.81413 183 THR A N 1
ATOM 1141 C CA . THR A 1 183 ? 22.08300 0.81200 -9.51200 1.000 21.88265 183 THR A CA 1
ATOM 1142 C C . THR A 1 183 ? 21.80100 -0.02500 -8.26200 1.000 24.95593 183 THR A C 1
ATOM 1143 O O . THR A 1 183 ? 22.43800 0.14300 -7.21700 1.000 21.83022 183 THR A O 1
ATOM 1147 N N . PHE A 1 184 ? 20.84700 -0.95000 -8.39300 1.000 20.22281 184 PHE A N 1
ATOM 1148 C CA . PHE A 1 184 ? 20.35400 -1.74900 -7.27200 1.000 20.69760 184 PHE A CA 1
ATOM 1149 C C . PHE A 1 184 ? 21.47900 -2.47100 -6.54000 1.000 19.63205 184 PHE A C 1
ATOM 1150 O O . PHE A 1 184 ? 21.51400 -2.48800 -5.30300 1.000 17.66933 184 PHE A O 1
ATOM 1158 N N . SER A 1 185 ? 22.41400 -3.06700 -7.28400 1.000 19.87906 185 SER A N 1
ATOM 1159 C CA . SER A 1 185 ? 23.49400 -3.84100 -6.68000 1.000 18.79908 185 SER A CA 1
ATOM 1160 C C . SER A 1 185 ? 24.45900 -3.01200 -5.83900 1.000 24.00278 185 SER A C 1
ATOM 1161 O O . SER A 1 185 ? 25.35600 -3.59500 -5.22900 1.000 20.18271 185 SER A O 1
ATOM 1164 N N . ARG A 1 186 ? 24.32900 -1.68200 -5.78900 1.000 19.25461 186 ARG A N 1
ATOM 1165 C CA . ARG A 1 186 ? 25.22000 -0.89300 -4.94300 1.000 21.69712 186 ARG A CA 1
ATOM 1166 C C . ARG A 1 186 ? 24.65100 -0.64400 -3.54900 1.000 19.20127 186 ARG A C 1
ATOM 1167 O O . ARG A 1 186 ? 25.35000 -0.07900 -2.70100 1.000 18.96434 186 ARG A O 1
ATOM 1175 N N . TYR A 1 187 ? 23.41100 -1.05800 -3.28100 1.000 19.13696 187 TYR A N 1
ATOM 1176 C CA . TYR A 1 187 ? 22.71300 -0.63500 -2.08100 1.000 15.65188 187 TYR A CA 1
ATOM 1177 C C . TYR A 1 187 ? 22.30800 -1.82000 -1.21500 1.000 13.15035 187 TYR A C 1
ATOM 1178 O O . TYR A 1 187 ? 21.78300 -2.82500 -1.71400 1.000 17.01287 187 TYR A O 1
ATOM 1187 N N . ALA A 1 188 ? 22.54800 -1.68400 0.08700 1.000 16.42307 188 ALA A N 1
ATOM 1188 C CA . ALA A 1 188 ? 21.94500 -2.60300 1.03600 1.000 12.04808 188 ALA A CA 1
ATOM 1189 C C . ALA A 1 188 ? 20.44300 -2.40300 1.04600 1.000 13.39128 188 ALA A C 1
ATOM 1190 O O . ALA A 1 188 ? 19.93800 -1.30500 0.78500 1.000 15.79125 188 ALA A O 1
ATOM 1192 N N . MET A 1 189 ? 19.74000 -3.48900 1.31800 1.000 12.42627 189 MET A N 1
ATOM 1193 C CA . MET A 1 189 ? 18.28300 -3.52000 1.32400 1.000 12.16326 189 MET A CA 1
ATOM 1194 C C . MET A 1 189 ? 17.79700 -4.20000 2.59000 1.000 17.65975 189 MET A C 1
ATOM 1195 O O . MET A 1 189 ? 18.48500 -5.05900 3.14700 1.000 15.35901 189 MET A O 1
ATOM 1200 N N . SER A 1 190 ? 16.59000 -3.83100 3.02200 1.000 15.11821 190 SER A N 1
ATOM 1201 C CA . SER A 1 190 ? 16.01300 -4.37900 4.25100 1.000 13.40135 190 SER A CA 1
ATOM 1202 C C . SER A 1 190 ? 14.51600 -4.60500 4.07900 1.000 17.58799 190 SER A C 1
ATOM 1203 O O . SER A 1 190 ? 13.87300 -4.08100 3.16100 1.000 15.29451 190 SER A O 1
ATOM 1206 N N . TRP A 1 191 ? 13.97600 -5.41100 4.98700 1.000 14.93230 191 TRP A N 1
ATOM 1207 C CA . TRP A 1 191 ? 12.54200 -5.50800 5.23300 1.000 14.36406 191 TRP A CA 1
ATOM 1208 C C . TRP A 1 191 ? 12.26300 -4.96100 6.61800 1.000 15.92463 191 TRP A C 1
ATOM 1209 O O . TRP A 1 191 ? 12.97100 -5.29000 7.57500 1.000 15.97369 191 TRP A O 1
ATOM 1220 N N . VAL A 1 192 ? 11.25800 -4.09400 6.71900 1.000 14.44169 192 VAL A N 1
ATOM 1221 C CA . VAL A 1 192 ? 10.83200 -3.51800 7.98800 1.000 14.69571 192 VAL A CA 1
ATOM 1222 C C . VAL A 1 192 ? 9.33200 -3.72300 8.03300 1.000 18.20718 192 VAL A C 1
ATOM 1223 O O . VAL A 1 192 ? 8.65300 -3.49200 7.02700 1.000 20.20827 192 VAL A O 1
ATOM 1227 N N . ARG A 1 193 ? 8.81100 -4.12600 9.18400 1.000 16.36110 193 ARG A N 1
ATOM 1228 C CA . ARG A 1 193 ? 7.38200 -4.37800 9.27500 1.000 15.02814 193 ARG A CA 1
ATOM 1229 C C . ARG A 1 193 ? 6.75900 -3.42900 10.28600 1.000 21.25300 193 ARG A C 1
ATOM 1230 O O . ARG A 1 193 ? 7.43700 -2.86800 11.15100 1.000 19.38360 193 ARG A O 1
ATOM 1238 N N . GLN A 1 194 ? 5.45500 -3.21900 10.14300 1.000 22.10859 194 GLN A N 1
ATOM 1239 C CA . GLN A 1 194 ? 4.72400 -2.33700 11.03900 1.000 23.41501 194 GLN A CA 1
ATOM 1240 C C . GLN A 1 194 ? 3.51300 -3.09300 11.56200 1.000 22.72572 194 GLN A C 1
ATOM 1241 O O . GLN A 1 194 ? 2.68600 -3.54600 10.77400 1.000 26.43952 194 GLN A O 1
ATOM 1247 N N . THR A 1 195 ? 3.43400 -3.24900 12.87600 1.000 25.54792 195 THR A N 1
ATOM 1248 C CA . THR A 1 195 ? 2.37300 -3.99900 13.52900 1.000 25.59435 195 THR A CA 1
ATOM 1249 C C . THR A 1 195 ? 1.08000 -3.19900 13.48700 1.000 30.90176 195 THR A C 1
ATOM 1250 O O . THR A 1 195 ? 1.07700 -2.00600 13.17600 1.000 29.86795 195 THR A O 1
ATOM 1254 N N . PRO A 1 196 ? -0.05300 -3.82500 13.80700 1.000 36.13743 196 PRO A N 1
ATOM 1255 C CA . PRO A 1 196 ? -1.29300 -3.04200 13.89900 1.000 35.09540 196 PRO A CA 1
ATOM 1256 C C . PRO A 1 196 ? -1.21700 -1.92100 14.93300 1.000 36.28747 196 PRO A C 1
ATOM 1257 O O . PRO A 1 196 ? -1.90600 -0.90200 14.79800 1.000 39.40718 196 PRO A O 1
ATOM 1261 N N . GLU A 1 197 ? -0.39300 -2.07600 15.96100 1.000 35.82126 197 GLU A N 1
ATOM 1262 C CA . GLU A 1 197 ? -0.18700 -1.04500 16.96600 1.000 42.10578 197 GLU A CA 1
ATOM 1263 C C . GLU A 1 197 ? 0.72400 0.07300 16.46700 1.000 42.51915 197 GLU A C 1
ATOM 1264 O O . GLU A 1 197 ? 1.03800 0.99300 17.24200 1.000 38.86678 197 GLU A O 1
ATOM 1270 N N . LYS A 1 198 ? 1.14300 -0.00900 15.19900 1.000 31.29744 198 LYS A N 1
ATOM 1271 C CA . LYS A 1 198 ? 1.91500 0.99100 14.45700 1.000 31.79900 198 LYS A CA 1
ATOM 1272 C C . LYS A 1 198 ? 3.37600 1.01700 14.86800 1.000 32.78388 198 LYS A C 1
ATOM 1273 O O . LYS A 1 198 ? 4.09900 1.97700 14.56800 1.000 34.13630 198 LYS A O 1
ATOM 1279 N N . ARG A 1 199 ? 3.83200 -0.03300 15.53300 1.000 29.45065 199 ARG A N 1
ATOM 1280 C CA . ARG A 1 199 ? 5.24000 -0.18300 15.86700 1.000 30.80943 199 ARG A CA 1
ATOM 1281 C C . ARG A 1 199 ? 6.01900 -0.63400 14.63800 1.000 23.14644 199 ARG A C 1
ATOM 1282 O O . ARG A 1 199 ? 5.56700 -1.51200 13.90300 1.000 26.52799 199 ARG A O 1
ATOM 1290 N N . LEU A 1 200 ? 7.18300 -0.02100 14.40400 1.000 21.91037 200 LEU A N 1
ATOM 1291 C CA . LEU A 1 200 ? 8.06600 -0.40900 13.30800 1.000 21.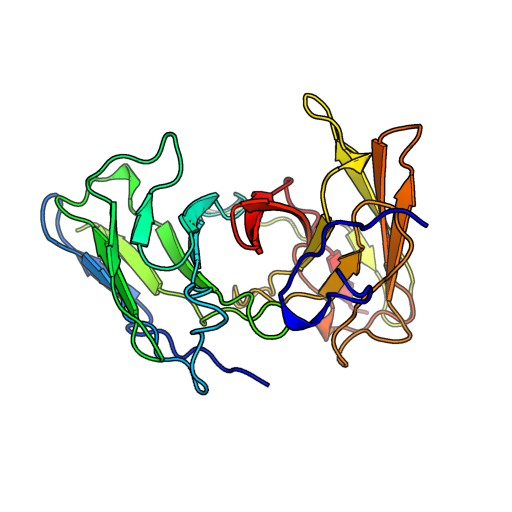29261 200 LEU A CA 1
ATOM 1292 C C . LEU A 1 200 ? 9.13600 -1.34800 13.85100 1.000 22.50744 200 LEU A C 1
ATOM 1293 O O . LEU A 1 200 ? 9.77800 -1.03300 14.85400 1.000 24.93756 200 LEU A O 1
ATOM 1298 N N . GLU A 1 201 ? 9.34500 -2.47400 13.17300 1.000 19.64231 201 GLU A N 1
ATOM 1299 C CA A GLU A 1 201 ? 10.32200 -3.47300 13.59100 0.600 20.92474 201 GLU A CA 1
ATOM 1300 C CA B GLU A 1 201 ? 10.34100 -3.44900 13.59100 0.400 20.92441 201 GLU A CA 1
ATOM 1301 C C . GLU A 1 201 ? 11.12700 -3.92100 12.38100 1.000 21.72945 201 GLU A C 1
ATOM 1302 O O . GLU A 1 201 ? 10.55100 -4.38600 11.39300 1.000 19.73249 201 GLU A O 1
ATOM 1313 N N . TRP A 1 202 ? 12.44600 -3.78300 12.46200 1.000 19.67518 202 TRP A N 1
ATOM 1314 C CA . TRP A 1 202 ? 13.32100 -4.31600 11.43700 1.000 18.41256 202 TRP A CA 1
ATOM 1315 C C . TRP A 1 202 ? 13.25500 -5.83100 11.46600 1.000 15.65176 202 TRP A C 1
ATOM 1316 O O . TRP A 1 202 ? 13.23500 -6.43200 12.54100 1.000 20.56702 202 TRP A O 1
ATOM 1327 N N . VAL A 1 203 ? 13.15800 -6.47400 10.30400 1.000 14.06260 203 VAL A N 1
ATOM 1328 C CA . VAL A 1 203 ? 13.12000 -7.93400 10.29900 1.000 16.59341 203 VAL A CA 1
ATOM 1329 C C . VAL A 1 203 ? 14.19500 -8.58500 9.43900 1.000 14.87232 203 VAL A C 1
ATOM 1330 O O . VAL A 1 203 ? 14.40000 -9.79600 9.59200 1.000 16.95909 203 VAL A O 1
ATOM 1334 N N . ALA A 1 204 ? 14.89400 -7.85500 8.55100 1.000 14.68785 204 ALA A N 1
ATOM 1335 C CA . ALA A 1 204 ? 15.99000 -8.46700 7.79100 1.000 14.58187 204 ALA A CA 1
ATOM 1336 C C . ALA A 1 204 ? 16.77000 -7.39200 7.04800 1.000 16.31525 204 ALA A C 1
ATOM 1337 O O . ALA A 1 204 ? 16.19200 -6.40000 6.60100 1.000 13.89961 204 ALA A O 1
ATOM 1339 N N . SER A 1 205 ? 18.07300 -7.62800 6.86700 1.000 14.54393 205 SER A N 1
ATOM 1340 C CA . SER A 1 205 ? 18.88400 -6.79900 5.98200 1.000 14.88658 205 SER A CA 1
ATOM 1341 C C . SER A 1 205 ? 19.79100 -7.69000 5.15000 1.000 15.34464 205 SER A C 1
ATOM 1342 O O . SER A 1 205 ? 20.14400 -8.80500 5.55800 1.000 14.84033 205 SER A O 1
ATOM 1345 N N . ILE A 1 206 ? 20.14900 -7.19900 3.96900 1.000 15.47479 206 ILE A N 1
ATOM 1346 C CA . ILE A 1 206 ? 21.08100 -7.91400 3.10300 1.000 13.69065 206 ILE A CA 1
ATOM 1347 C C . ILE A 1 206 ? 22.06400 -6.90300 2.52100 1.000 15.52205 206 ILE A C 1
ATOM 1348 O O . ILE A 1 206 ? 21.69900 -5.78700 2.13300 1.000 15.62884 206 ILE A O 1
ATOM 1353 N N . SER A 1 207 ? 23.33500 -7.27700 2.50300 1.000 15.39642 207 SER A N 1
ATOM 1354 C CA . SER A 1 207 ? 24.33100 -6.37500 1.97000 1.000 14.51012 207 SER A CA 1
ATOM 1355 C C . SER A 1 207 ? 24.15100 -6.22100 0.45800 1.000 14.54398 207 SER A C 1
ATOM 1356 O O . SER A 1 207 ? 23.46000 -7.01900 -0.19600 1.000 15.34498 207 SER A O 1
ATOM 1359 N N . SER A 1 208 ? 24.81700 -5.19500 -0.10300 1.000 13.98527 208 SER A N 1
ATOM 1360 C CA . SER A 1 208 ? 24.56700 -4.81200 -1.49500 1.000 15.63066 208 SER A CA 1
ATOM 1361 C C . SER A 1 208 ? 24.79700 -5.97200 -2.45600 1.000 15.89774 208 SER A C 1
ATOM 1362 O O . SER A 1 208 ? 24.02800 -6.16600 -3.40500 1.000 14.87224 208 SER A O 1
ATOM 1365 N N . GLY A 1 209 ? 25.88200 -6.71800 -2.26500 1.000 16.92329 209 GLY A N 1
ATOM 1366 C CA . GLY A 1 209 ? 26.19800 -7.84800 -3.11200 1.000 17.05068 209 GLY A CA 1
ATOM 1367 C C . GLY A 1 209 ? 25.59000 -9.15500 -2.67000 1.000 16.33655 209 GLY A C 1
ATOM 1368 O O . GLY A 1 209 ? 25.87800 -10.19800 -3.26400 1.000 17.04351 209 GLY A O 1
ATOM 1369 N N . GLY A 1 210 ? 24.77200 -9.12000 -1.62500 1.000 14.54658 210 GLY A N 1
ATOM 1370 C CA . GLY A 1 210 ? 24.06200 -10.30600 -1.18300 1.000 15.72806 210 GLY A CA 1
ATOM 1371 C C . GLY A 1 210 ? 24.92600 -11.28000 -0.43400 1.000 17.58731 210 GLY A C 1
ATOM 1372 O O . GLY A 1 210 ? 24.50600 -12.42100 -0.22000 1.000 18.65861 210 GLY A O 1
ATOM 1373 N N . SER A 1 211 ? 26.13900 -10.88300 -0.04700 1.000 15.57963 211 SER A N 1
ATOM 1374 C CA . SER A 1 211 ? 27.01100 -11.84500 0.60200 1.000 18.90807 211 SER A CA 1
ATOM 1375 C C . SER A 1 211 ? 26.67200 -12.04200 2.06600 1.000 19.38405 211 SER A C 1
ATOM 1376 O O . SER A 1 211 ? 26.98900 -13.09800 2.61500 1.000 20.99559 211 SER A O 1
ATOM 1379 N N . TYR A 1 212 ? 26.01500 -11.07300 2.69700 1.000 16.74758 212 TYR A N 1
ATOM 1380 C CA . TYR A 1 212 ? 25.78600 -11.10300 4.13000 1.000 14.86402 212 TYR A CA 1
ATOM 1381 C C . TYR A 1 212 ? 24.32200 -10.77600 4.40400 1.000 16.42046 212 TYR A C 1
ATOM 1382 O O . TYR A 1 212 ? 23.76800 -9.81900 3.83600 1.000 16.09338 212 TYR A O 1
ATOM 1391 N N . THR A 1 213 ? 23.70600 -11.56300 5.29600 1.000 17.43487 213 THR A N 1
ATOM 1392 C CA . THR A 1 213 ? 22.32900 -11.34400 5.73200 1.000 13.49555 213 THR A CA 1
ATOM 1393 C C . THR A 1 213 ? 22.27400 -11.24100 7.24800 1.000 15.05218 213 THR A C 1
ATOM 1394 O O . THR A 1 213 ? 23.14000 -11.76200 7.95700 1.000 17.49024 213 THR A O 1
ATOM 1398 N N . PHE A 1 214 ? 21.24600 -10.53400 7.73800 1.000 15.24384 214 PHE A N 1
ATOM 1399 C CA . PHE A 1 214 ? 21.15900 -10.13600 9.13800 1.000 16.67109 214 PHE A CA 1
ATOM 1400 C C . PHE A 1 214 ? 19.68900 -10.17800 9.53500 1.000 16.83346 214 PHE A C 1
ATOM 1401 O O . PHE A 1 214 ? 18.82800 -9.75500 8.75600 1.000 16.44489 214 PHE A O 1
ATOM 1409 N N . TYR A 1 215 ? 19.41300 -10.67700 10.74300 1.000 19.35302 215 TYR A N 1
ATOM 1410 C CA . TYR A 1 215 ? 18.04500 -10.84500 11.23600 1.000 14.97329 215 TYR A CA 1
ATOM 1411 C C . TYR A 1 215 ? 18.00400 -10.61900 12.73400 1.000 15.79542 215 TYR A C 1
ATOM 1412 O O . TYR A 1 215 ? 18.95100 -10.98100 13.44300 1.000 21.14468 215 TYR A O 1
ATOM 1421 N N . PRO A 1 216 ? 16.89700 -10.08600 13.23900 1.000 18.41006 216 PRO A N 1
ATOM 1422 C CA . PRO A 1 216 ? 16.67800 -10.06400 14.68400 1.000 17.84082 216 PRO A CA 1
ATOM 1423 C C . PRO A 1 216 ? 16.26900 -11.44600 15.16600 1.000 18.75622 216 PRO A C 1
ATOM 1424 O O . PRO A 1 216 ? 15.83600 -12.29200 14.39200 1.000 19.13251 216 PRO A O 1
ATOM 1428 N N . ASP A 1 217 ? 16.37800 -11.64700 16.48000 1.000 21.68441 217 ASP A N 1
ATOM 1429 C CA . ASP A 1 217 ? 16.00900 -12.93900 17.04300 1.000 30.72525 217 ASP A CA 1
ATOM 1430 C C . ASP A 1 217 ? 14.55100 -13.29200 16.77300 1.000 29.27218 217 ASP A C 1
ATOM 1431 O O . ASP A 1 217 ? 14.21200 -14.47400 16.69400 1.000 34.47715 217 ASP A O 1
ATOM 1436 N N . SER A 1 218 ? 13.67600 -12.29200 16.63000 1.000 26.44536 218 SER A N 1
ATOM 1437 C CA . SER A 1 218 ? 12.25000 -12.58600 16.49000 1.000 30.10133 218 SER A CA 1
ATOM 1438 C C . SER A 1 218 ? 11.94100 -13.42500 15.24600 1.000 27.59032 218 SER A C 1
ATOM 1439 O O . SER A 1 218 ? 10.93400 -14.14500 15.22900 1.000 29.81029 218 SER A O 1
ATOM 1442 N N . VAL A 1 219 ? 12.79500 -13.38900 14.21900 1.000 24.12659 219 VAL A N 1
ATOM 1443 C CA . VAL A 1 219 ? 12.46600 -14.05100 12.95800 1.000 21.40971 219 VAL A CA 1
ATOM 1444 C C . VAL A 1 219 ? 13.59800 -14.94900 12.47500 1.000 28.56256 219 VAL A C 1
ATOM 1445 O O . VAL A 1 219 ? 13.44300 -15.68000 11.49400 1.000 24.71206 219 VAL A O 1
ATOM 1449 N N . LYS A 1 220 ? 14.75100 -14.88300 13.13600 1.000 25.30648 220 LYS A N 1
ATOM 1450 C CA . LYS A 1 220 ? 15.89000 -15.69200 12.71900 1.000 29.02585 220 LYS A CA 1
ATOM 1451 C C . LYS A 1 220 ? 15.48400 -17.16500 12.67300 1.000 27.75503 220 LYS A C 1
ATOM 1452 O O . LYS A 1 220 ? 14.82600 -17.66700 13.58800 1.000 31.05412 220 LYS A O 1
ATOM 1458 N N . GLY A 1 221 ? 15.83400 -17.84800 11.58200 1.000 26.26850 221 GLY A N 1
ATOM 1459 C CA . GLY A 1 221 ? 15.47300 -19.23100 11.38800 1.000 26.13956 221 GLY A CA 1
ATOM 1460 C C . GLY A 1 221 ? 14.14900 -19.44800 10.68000 1.000 28.78863 221 GLY A C 1
ATOM 1461 O O . GLY A 1 221 ? 13.88800 -20.55100 10.20200 1.000 31.19058 221 GLY A O 1
ATOM 1462 N N . ARG A 1 222 ? 13.30400 -18.42800 10.60200 1.000 22.71423 222 ARG A N 1
ATOM 1463 C CA . ARG A 1 222 ? 12.02500 -18.53500 9.91600 1.000 23.18681 222 ARG A CA 1
ATOM 1464 C C . ARG A 1 222 ? 11.92700 -17.66500 8.68300 1.000 22.42633 222 ARG A C 1
ATOM 1465 O O . ARG A 1 222 ? 11.24200 -18.04600 7.73300 1.000 21.98594 222 ARG A O 1
ATOM 1473 N N . PHE A 1 223 ? 12.56900 -16.49600 8.69500 1.000 20.39222 223 PHE A N 1
ATOM 1474 C CA . PHE A 1 223 ? 12.53500 -15.55900 7.57600 1.000 17.53519 223 PHE A CA 1
ATOM 1475 C C . PHE A 1 223 ? 13.85900 -15.58900 6.83200 1.000 16.94265 223 PHE A C 1
ATOM 1476 O O . PHE A 1 223 ? 14.92000 -15.64900 7.45200 1.000 19.58561 223 PHE A O 1
ATOM 1484 N N . THR A 1 224 ? 13.79700 -15.47800 5.50500 1.000 16.06962 224 THR A 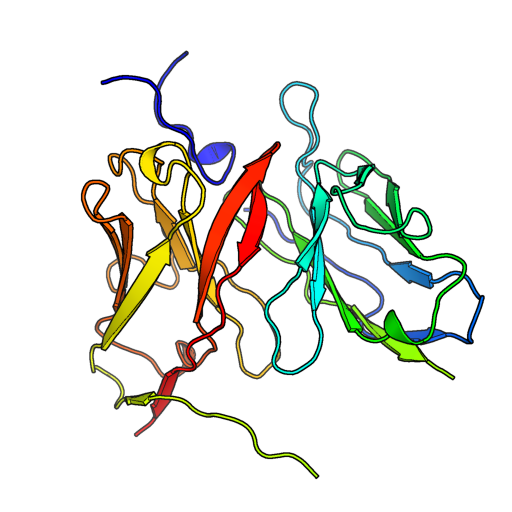N 1
ATOM 1485 C CA . THR A 1 224 ? 15.00800 -15.43300 4.69900 1.000 16.26156 224 THR A CA 1
ATOM 1486 C C . THR A 1 224 ? 14.90500 -14.28300 3.71700 1.000 15.34248 224 THR A C 1
ATOM 1487 O O . THR A 1 224 ? 13.96700 -14.23800 2.91300 1.000 17.20826 224 THR A O 1
ATOM 1491 N N . ILE A 1 225 ? 15.89800 -13.39500 3.74700 1.000 13.96590 225 ILE A N 1
ATOM 1492 C CA . ILE A 1 225 ? 15.99500 -12.28600 2.80100 1.000 13.09348 225 ILE A CA 1
ATOM 1493 C C . ILE A 1 225 ? 16.94500 -12.69300 1.69300 1.000 15.57457 225 ILE A C 1
ATOM 1494 O O . ILE A 1 225 ? 17.95900 -13.35200 1.95300 1.000 15.85464 225 ILE A O 1
ATOM 1499 N N . SER A 1 226 ? 16.59300 -12.36700 0.45100 1.000 14.07791 226 SER A N 1
ATOM 1500 C CA . SER A 1 226 ? 17.49700 -12.64200 -0.65900 1.000 16.40650 226 SER A CA 1
ATOM 1501 C C . SER A 1 226 ? 17.30600 -11.56700 -1.71800 1.000 17.43683 226 SER A C 1
ATOM 1502 O O . SER A 1 226 ? 16.36300 -10.76200 -1.66600 1.000 14.46734 226 SER A O 1
ATOM 1505 N N . ARG A 1 227 ? 18.21500 -11.55400 -2.68500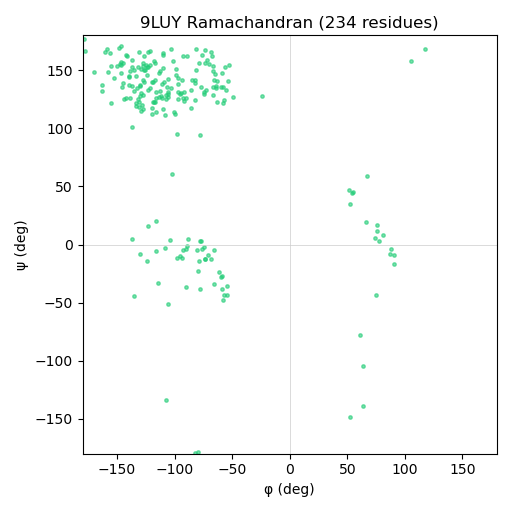 1.000 15.41383 227 ARG A N 1
ATOM 1506 C CA . ARG A 1 227 ? 18.12900 -10.54200 -3.72500 1.000 11.99965 227 ARG A CA 1
ATOM 1507 C C . ARG A 1 227 ? 18.65600 -11.12700 -5.02500 1.000 14.03082 227 ARG A C 1
ATOM 1508 O O . ARG A 1 227 ? 19.45600 -12.07500 -5.04600 1.000 16.86380 227 ARG A O 1
ATOM 1516 N N . ASN A 1 228 ? 18.18300 -10.54000 -6.11100 1.000 13.81739 228 ASN A N 1
ATOM 1517 C CA . ASN A 1 228 ? 18.64600 -10.82700 -7.45400 1.000 14.67013 228 ASN A CA 1
ATOM 1518 C C . ASN A 1 228 ? 19.18900 -9.52100 -8.02100 1.000 16.99647 228 ASN A C 1
ATOM 1519 O O . ASN A 1 228 ? 18.43000 -8.57000 -8.23100 1.000 17.40516 228 ASN A O 1
ATOM 1524 N N . ASN A 1 229 ? 20.50200 -9.47100 -8.22500 1.000 13.83663 229 ASN A N 1
ATOM 1525 C CA . ASN A 1 229 ? 21.16600 -8.26900 -8.68700 1.000 16.93546 229 ASN A CA 1
ATOM 1526 C C . ASN A 1 229 ? 21.25200 -8.20100 -10.20000 1.000 15.83470 229 ASN A C 1
ATOM 1527 O O . ASN A 1 229 ? 21.73300 -7.19000 -10.73400 1.000 20.53195 229 ASN A O 1
ATOM 1532 N N . ALA A 1 230 ? 20.81000 -9.24500 -10.89600 1.000 15.24464 230 ALA A N 1
ATOM 1533 C CA . ALA A 1 230 ? 20.75900 -9.22300 -12.35200 1.000 19.58901 230 ALA A CA 1
ATOM 1534 C C . ALA A 1 230 ? 19.41500 -8.70400 -12.84900 1.000 21.14068 230 ALA A C 1
ATOM 1535 O O . ALA A 1 230 ? 19.35800 -7.96200 -13.84100 1.000 21.98939 230 ALA A O 1
ATOM 1537 N N . LYS A 1 231 ? 18.33000 -9.05000 -12.15500 1.000 21.44573 231 LYS A N 1
ATOM 1538 C CA . LYS A 1 231 ? 16.98400 -8.61700 -12.50700 1.000 22.63897 231 LYS A CA 1
ATOM 1539 C C . LYS A 1 231 ? 16.41800 -7.58300 -11.54200 1.000 17.56472 231 LYS A C 1
ATOM 1540 O O . LYS A 1 231 ? 15.29200 -7.11500 -11.74700 1.000 22.06201 231 LYS A O 1
ATOM 1546 N N . ASN A 1 232 ? 17.15600 -7.24100 -10.48400 1.000 16.58234 232 ASN A N 1
ATOM 1547 C CA . ASN A 1 232 ? 16.81600 -6.16900 -9.53900 1.000 15.33613 232 ASN A CA 1
ATOM 1548 C C . ASN A 1 232 ? 15.56600 -6.46800 -8.71600 1.000 16.21192 232 ASN A C 1
ATOM 1549 O O . ASN A 1 232 ? 14.58100 -5.71100 -8.74100 1.000 17.59846 232 ASN A O 1
ATOM 1554 N N . PHE A 1 233 ? 15.60200 -7.57500 -7.96900 1.000 16.47036 233 PHE A N 1
ATOM 1555 C CA . PHE A 1 233 ? 14.51600 -7.94300 -7.07800 1.000 17.38428 233 PHE A CA 1
ATOM 1556 C C . PHE A 1 233 ? 15.04900 -8.15600 -5.67100 1.000 16.37750 233 PHE A C 1
ATOM 1557 O O . PHE A 1 233 ? 16.18900 -8.59400 -5.46300 1.000 15.34364 233 PHE A O 1
ATOM 1565 N N . LEU A 1 234 ? 14.18700 -7.88200 -4.70300 1.000 14.43794 234 LEU A N 1
ATOM 1566 C CA . LEU A 1 234 ? 14.42500 -8.22100 -3.30700 1.000 13.75012 234 LEU A CA 1
ATOM 1567 C C . LEU A 1 234 ? 13.31400 -9.15500 -2.87200 1.000 14.57775 234 LEU A C 1
ATOM 1568 O O . LEU A 1 234 ? 12.16200 -8.93800 -3.25000 1.000 15.54534 234 LEU A O 1
ATOM 1573 N N . TYR A 1 235 ? 13.64200 -10.18000 -2.08700 1.000 15.23553 235 TYR A N 1
ATOM 1574 C CA . TYR A 1 235 ? 12.64200 -11.13900 -1.64300 1.000 14.07284 235 TYR A CA 1
ATOM 1575 C C . TYR A 1 235 ? 12.68700 -11.29000 -0.13100 1.000 17.10114 235 TYR A C 1
ATOM 1576 O O . TYR A 1 235 ? 13.72200 -11.05200 0.51000 1.000 14.38694 235 TYR A O 1
ATOM 1585 N N . LEU A 1 236 ? 11.53900 -11.66500 0.43100 1.000 14.32055 236 LEU A N 1
ATOM 1586 C CA . LEU A 1 236 ? 11.45700 -12.14300 1.80500 1.000 15.89181 236 LEU A CA 1
ATOM 1587 C C . LEU A 1 236 ? 10.65800 -13.43700 1.81700 1.000 21.49732 236 LEU A C 1
ATOM 1588 O O . LEU A 1 236 ? 9.47100 -13.44100 1.45700 1.000 17.63459 236 LEU A O 1
ATOM 1593 N N . LYS A 1 237 ? 11.28800 -14.52800 2.23500 1.000 15.17466 237 LYS A N 1
ATOM 1594 C CA . LYS A 1 237 ? 10.58800 -15.79800 2.42600 1.000 15.41933 237 LYS A CA 1
ATOM 1595 C C . LYS A 1 237 ? 10.23800 -15.92100 3.89900 1.000 19.09912 237 LYS A C 1
ATOM 1596 O O . LYS A 1 237 ? 11.11300 -15.80200 4.75800 1.000 22.22409 237 LYS A O 1
ATOM 1602 N N . MET A 1 238 ? 8.95700 -16.13500 4.19100 1.000 20.52478 238 MET A N 1
ATOM 1603 C CA . MET A 1 238 ? 8.46300 -16.19200 5.55600 1.000 23.14086 238 MET A CA 1
ATOM 1604 C C . MET A 1 238 ? 7.90200 -17.58900 5.76900 1.000 27.31806 238 MET A C 1
ATOM 1605 O O . MET A 1 238 ? 7.03100 -18.03000 5.01100 1.000 30.29068 238 MET A O 1
ATOM 1610 N N . SER A 1 239 ? 8.41600 -18.29700 6.76300 1.000 21.77799 239 SER A N 1
ATOM 1611 C CA . SER A 1 239 ? 7.93200 -19.64100 7.04300 1.000 22.60198 239 SER A CA 1
ATOM 1612 C C . SER A 1 239 ? 7.63400 -19.74100 8.53600 1.000 23.63321 239 SER A C 1
ATOM 1613 O O . SER A 1 239 ? 8.01300 -18.86600 9.32300 1.000 25.73765 239 SER A O 1
ATOM 1616 N N . SER A 1 240 ? 6.91200 -20.80100 8.92400 1.000 24.71931 240 SER A N 1
ATOM 1617 C CA . SER A 1 240 ? 6.52500 -21.00700 10.31800 1.000 30.58906 240 SER A CA 1
ATOM 1618 C C . SER A 1 240 ? 5.86600 -19.75800 10.89700 1.000 26.98445 240 SER A C 1
ATOM 1619 O O . SER A 1 240 ? 6.19600 -19.29700 11.99100 1.000 27.64710 240 SER A O 1
ATOM 1622 N N . LEU A 1 241 ? 4.92500 -19.20400 10.13800 1.000 24.22948 241 LEU A N 1
ATOM 1623 C CA . LEU A 1 241 ? 4.33900 -17.91800 10.48600 1.000 26.79916 241 LEU A CA 1
ATOM 1624 C C . LEU A 1 241 ? 3.58500 -17.98000 11.81600 1.000 26.98835 241 LEU A C 1
ATOM 1625 O O . LEU A 1 241 ? 2.92100 -18.96900 12.13300 1.000 28.32903 241 LEU A O 1
ATOM 1630 N N . ARG A 1 242 ? 3.71300 -16.91200 12.60200 1.000 23.37837 242 ARG A N 1
ATOM 1631 C CA . ARG A 1 242 ? 3.08100 -16.76800 13.90700 1.000 29.01396 242 ARG A CA 1
ATOM 1632 C C . ARG A 1 242 ? 2.11600 -15.59700 13.87700 1.000 25.46120 242 ARG A C 1
ATOM 1633 O O . ARG A 1 242 ? 2.26500 -14.66600 13.07600 1.000 26.73797 242 ARG A O 1
ATOM 1641 N N . SER A 1 243 ? 1.13300 -15.63000 14.78400 1.000 29.46692 243 SER A N 1
ATOM 1642 C CA . SER A 1 243 ? 0.17200 -14.53200 14.84900 1.000 30.73462 243 SER A CA 1
ATOM 1643 C C . SER A 1 243 ? 0.88000 -13.18900 14.99800 1.000 28.85224 243 SER A C 1
ATOM 1644 O O . SER A 1 243 ? 0.43900 -12.17900 14.43900 1.000 33.93495 243 SER A O 1
ATOM 1647 N N . GLU A 1 244 ? 1.99200 -13.15500 15.73400 1.000 37.81407 244 GLU A N 1
ATOM 1648 C CA . GLU A 1 244 ? 2.69000 -11.89700 15.96200 1.000 37.12619 244 GLU A CA 1
ATOM 1649 C C . GLU A 1 244 ? 3.50000 -11.42900 14.75600 1.000 34.45146 244 GLU A C 1
ATOM 1650 O O . GLU A 1 244 ? 4.06600 -10.33700 14.80600 1.000 31.53669 244 GLU A O 1
ATOM 1656 N N . ASP A 1 245 ? 3.56000 -12.20900 13.68000 1.000 26.08676 245 ASP A N 1
ATOM 1657 C CA . ASP A 1 245 ? 4.07500 -11.73300 12.40500 1.000 23.57769 245 ASP A CA 1
ATOM 1658 C C . ASP A 1 245 ? 3.05100 -10.92300 11.61700 1.000 21.14587 245 ASP A C 1
ATOM 1659 O O . ASP A 1 245 ? 3.38900 -10.41200 10.54700 1.000 21.44043 245 ASP A O 1
ATOM 1664 N N . THR A 1 246 ? 1.80700 -10.81000 12.09700 1.000 20.75033 246 THR A N 1
ATOM 1665 C CA . THR A 1 246 ? 0.82700 -9.95200 11.44200 1.000 24.26262 246 THR A CA 1
ATOM 1666 C C . THR A 1 246 ? 1.35400 -8.52200 11.38500 1.000 22.03263 246 THR A C 1
ATOM 1667 O O . THR A 1 246 ? 1.63500 -7.91900 12.42300 1.000 26.67305 246 THR A O 1
ATOM 1671 N N . ALA A 1 247 ? 1.46700 -7.96800 10.17900 1.000 23.12619 247 ALA A N 1
ATOM 1672 C CA . ALA A 1 247 ? 2.08100 -6.64400 10.03700 1.000 21.89983 247 ALA A CA 1
ATOM 1673 C C . ALA A 1 247 ? 2.02300 -6.23300 8.57200 1.000 24.13843 247 ALA A C 1
ATOM 1674 O O . ALA A 1 247 ? 1.74900 -7.05100 7.68800 1.000 22.41317 247 ALA A O 1
ATOM 1676 N N . MET A 1 248 ? 2.29100 -4.94400 8.33000 1.000 22.78814 248 MET A N 1
ATOM 1677 C CA A MET A 1 248 ? 2.57900 -4.42500 7.00000 0.520 20.82471 248 MET A CA 1
ATOM 1678 C CA B MET A 1 248 ? 2.57100 -4.46600 6.98200 0.480 20.78168 248 MET A CA 1
ATOM 1679 C C . MET A 1 248 ? 4.07400 -4.53600 6.75200 1.000 17.90687 248 MET A C 1
ATOM 1680 O O . MET A 1 248 ? 4.85800 -4.02600 7.55200 1.000 22.50283 248 MET A O 1
ATOM 1689 N N . TYR A 1 249 ? 4.46700 -5.16400 5.64900 1.000 20.00779 249 TYR A N 1
ATOM 1690 C CA . TYR A 1 249 ? 5.87600 -5.39700 5.34700 1.000 17.70605 249 TYR A CA 1
ATOM 1691 C C . TYR A 1 249 ? 6.35300 -4.47100 4.24000 1.000 18.76620 249 TYR A C 1
ATOM 1692 O O . TYR A 1 249 ? 5.78000 -4.44800 3.14100 1.000 17.42248 249 TYR A O 1
ATOM 1701 N N . TYR A 1 250 ? 7.44300 -3.74900 4.51700 1.000 17.23805 250 TYR A N 1
ATOM 1702 C CA . TYR A 1 250 ? 8.02600 -2.79800 3.58800 1.000 15.86308 250 TYR A CA 1
ATOM 1703 C C . TYR A 1 250 ? 9.41900 -3.25800 3.18500 1.000 16.79943 250 TYR A C 1
ATOM 1704 O O . TYR A 1 250 ? 10.24900 -3.53500 4.05400 1.000 17.92900 250 TYR A O 1
ATOM 1713 N N . CYS A 1 251 ? 9.69100 -3.26500 1.89000 1.000 15.79212 251 CYS A N 1
ATOM 1714 C CA . CYS A 1 251 ? 11.07000 -3.35900 1.39800 1.000 15.42751 251 CYS A CA 1
ATOM 1715 C C . CYS A 1 251 ? 11.66500 -1.95900 1.36900 1.000 16.05823 251 CYS A C 1
ATOM 1716 O O . CYS A 1 251 ? 10.97800 -0.99900 1.01100 1.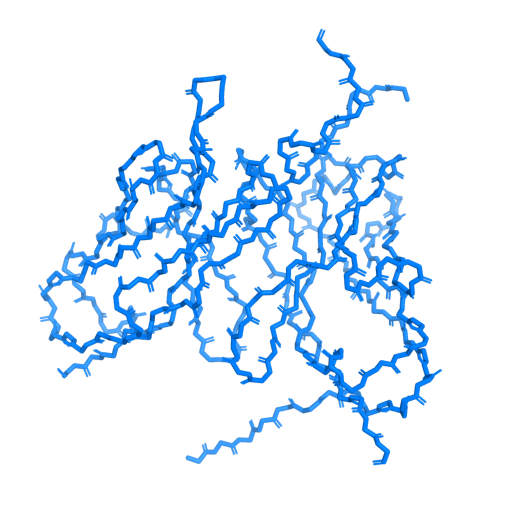000 18.25812 251 CYS A O 1
ATOM 1719 N N . ALA A 1 252 ? 12.94900 -1.82300 1.73400 1.000 13.44591 252 ALA A N 1
ATOM 1720 C CA . ALA A 1 252 ? 13.48800 -0.47900 1.89000 1.000 14.40149 252 ALA A CA 1
ATOM 1721 C C . ALA A 1 252 ? 14.98800 -0.43800 1.64900 1.000 16.91555 252 ALA A C 1
ATOM 1722 O O . ALA A 1 252 ? 15.71700 -1.33300 2.07100 1.000 14.55747 252 ALA A O 1
ATOM 1724 N N . ARG A 1 253 ? 15.42600 0.64900 1.03000 1.000 13.93236 253 ARG A N 1
ATOM 1725 C CA . ARG A 1 253 ? 16.81500 0.85200 0.64200 1.000 14.39182 253 ARG A CA 1
ATOM 1726 C C . ARG A 1 253 ? 17.56400 1.60800 1.72800 1.000 15.75473 253 ARG A C 1
ATOM 1727 O O . ARG A 1 253 ? 17.05200 2.58300 2.27400 1.000 17.97881 253 ARG A O 1
ATOM 1735 N N . SER A 1 254 ? 18.82700 1.22700 1.96700 1.000 13.82882 254 SER A N 1
ATOM 1736 C CA . SER A 1 254 ? 19.72800 2.01500 2.80200 1.000 15.39161 254 SER A CA 1
ATOM 1737 C C . SER A 1 254 ? 20.45600 3.00400 1.91300 1.000 19.28331 254 SER A C 1
ATOM 1738 O O . SER A 1 254 ? 21.06800 2.60400 0.91300 1.000 18.16217 254 SER A O 1
ATOM 1741 N N . GLY A 1 255 ? 20.37200 4.28300 2.27400 1.000 20.89633 255 GLY A N 1
ATOM 1742 C CA . GLY A 1 255 ? 21.00700 5.35200 1.52600 1.000 29.26684 255 GLY A CA 1
ATOM 1743 C C . GLY A 1 255 ? 22.20200 5.90400 2.27000 1.000 39.33414 255 GLY A C 1
ATOM 1744 O O . GLY A 1 255 ? 22.99600 5.11700 2.78700 1.000 32.17096 255 GLY A O 1
ATOM 1745 N N . ASN A 1 256 ? 22.31800 7.23600 2.35800 1.000 42.30481 256 ASN A N 1
ATOM 1746 C CA . ASN A 1 256 ? 23.44300 7.87800 3.03400 1.000 40.80481 256 ASN A CA 1
ATOM 1747 C C . ASN A 1 256 ? 23.46800 7.54600 4.51800 1.000 28.30261 256 ASN A C 1
ATOM 1748 O O . ASN A 1 256 ? 22.44600 7.63400 5.20200 1.000 27.45898 256 ASN A O 1
ATOM 1753 N N . ASP A 1 257 ? 24.66700 7.24100 5.03300 1.000 25.11679 257 ASP A N 1
ATOM 1754 C CA . ASP A 1 257 ? 24.88000 7.12800 6.47900 1.000 24.11352 257 ASP A CA 1
ATOM 1755 C C . ASP A 1 257 ? 23.89000 6.19300 7.15400 1.000 23.20913 257 ASP A C 1
ATOM 1756 O O . ASP A 1 257 ? 23.46500 6.45100 8.28200 1.000 22.77703 257 ASP A O 1
ATOM 1761 N N . TYR A 1 258 ? 23.49400 5.12100 6.45900 1.000 20.66430 258 TYR A N 1
ATOM 1762 C CA . TYR A 1 258 ? 22.62400 4.04700 6.96800 1.000 20.59814 258 TYR A CA 1
ATOM 1763 C C . TYR A 1 258 ? 21.20500 4.50400 7.28200 1.000 18.91877 258 TYR A C 1
ATOM 1764 O O . TYR A 1 258 ? 20.47300 3.81700 8.00200 1.000 21.17446 258 TYR A O 1
ATOM 1773 N N . ALA A 1 259 ? 20.78700 5.63100 6.72800 1.000 18.81575 259 ALA A N 1
ATOM 1774 C CA . ALA A 1 259 ? 19.37500 5.97000 6.74100 1.000 18.22209 259 ALA A CA 1
ATOM 1775 C C . ALA A 1 259 ? 18.62000 5.09300 5.75100 1.000 20.11448 259 ALA A C 1
ATOM 1776 O O . ALA A 1 259 ? 19.18700 4.57400 4.79100 1.000 21.26073 259 ALA A O 1
ATOM 1778 N N . VAL A 1 260 ? 17.32000 4.92500 5.98200 1.000 17.08422 260 VAL A N 1
ATOM 1779 C CA . VAL A 1 260 ? 16.48900 4.12200 5.08900 1.000 14.66216 260 VAL A CA 1
ATOM 1780 C C . VAL A 1 260 ? 15.80400 5.11400 4.16200 1.000 22.83623 260 VAL A C 1
ATOM 1781 O O . VAL A 1 260 ? 14.78800 5.73200 4.52200 1.000 21.12282 260 VAL A O 1
ATOM 1785 N N . ASP A 1 261 ? 16.39500 5.34700 2.97700 1.000 17.66951 261 ASP A N 1
ATOM 1786 C CA . ASP A 1 261 ? 15.98200 6.54600 2.24400 1.000 19.64371 261 ASP A CA 1
ATOM 1787 C C . ASP A 1 261 ? 14.89400 6.31700 1.20300 1.000 21.95718 261 ASP A C 1
ATOM 1788 O O . ASP A 1 261 ? 14.35500 7.30100 0.66800 1.000 25.93670 261 ASP A O 1
ATOM 1793 N N . TYR A 1 262 ? 14.54900 5.07900 0.89800 1.000 19.19638 262 TYR A N 1
ATOM 1794 C CA . TYR A 1 262 ? 13.40600 4.82000 0.04400 1.000 20.18902 262 TYR A CA 1
ATOM 1795 C C . TYR A 1 262 ? 12.68400 3.58400 0.54800 1.000 23.11046 262 TYR A C 1
ATOM 1796 O O . TYR A 1 262 ? 13.28700 2.51500 0.66700 1.000 18.77659 262 TYR A O 1
ATOM 1805 N N . TRP A 1 263 ? 11.38500 3.72300 0.78500 1.000 25.30659 263 TRP A N 1
ATOM 1806 C CA . TRP A 1 263 ? 10.55100 2.63400 1.26700 1.000 25.02972 263 TRP A CA 1
ATOM 1807 C C . TRP A 1 263 ? 9.54500 2.25800 0.18800 1.000 19.10418 263 TRP A C 1
ATOM 1808 O O . TRP A 1 263 ? 8.79800 3.12100 -0.28400 1.000 24.62855 263 TRP A O 1
ATOM 1819 N N . GLY A 1 264 ? 9.49300 0.97400 -0.17200 1.000 18.07767 264 GLY A N 1
ATOM 1820 C CA . GLY A 1 264 ? 8.44500 0.52700 -1.06000 1.000 21.10406 264 GLY A CA 1
ATOM 1821 C C . GLY A 1 264 ? 7.09200 0.49400 -0.36900 1.000 22.10630 264 GLY A C 1
ATOM 1822 O O . GLY A 1 264 ? 6.98200 0.45900 0.85900 1.000 22.08799 264 GLY A O 1
ATOM 1823 N N . GLN A 1 265 ? 6.03500 0.53500 -1.17300 1.000 25.34591 265 GLN A N 1
ATOM 1824 C CA . GLN A 1 265 ? 4.70900 0.38900 -0.60100 1.000 23.48573 265 GLN A CA 1
ATOM 1825 C C . GLN A 1 265 ? 4.61400 -0.94500 0.12900 1.000 28.73143 265 GLN A C 1
ATOM 1826 O O . GLN A 1 265 ? 5.27100 -1.93000 -0.23600 1.000 27.65722 265 GLN A O 1
ATOM 1832 N N . GLY A 1 266 ? 3.81100 -0.94300 1.19600 1.000 23.66686 266 GLY A N 1
ATOM 1833 C CA . GLY A 1 266 ? 3.73100 -2.08900 2.07700 1.000 20.42738 266 GLY A CA 1
ATOM 1834 C C . GLY A 1 266 ? 2.85900 -3.19400 1.51400 1.000 28.74066 266 GLY A C 1
ATOM 1835 O O . GLY A 1 266 ? 1.99000 -2.97100 0.67500 1.000 27.35019 266 GLY A O 1
ATOM 1836 N N . THR A 1 267 ? 3.12800 -4.41100 1.97800 1.000 22.74195 267 THR A N 1
ATOM 1837 C CA . THR A 1 267 ? 2.25700 -5.56200 1.76200 1.000 19.68167 267 THR A CA 1
ATOM 1838 C C . THR A 1 267 ? 1.83000 -6.06800 3.12900 1.000 23.43131 267 THR A C 1
ATOM 1839 O O . THR A 1 267 ? 2.67300 -6.48200 3.93100 1.000 21.14816 267 THR A O 1
ATOM 1843 N N . SER A 1 268 ? 0.53200 -6.03000 3.39700 1.000 24.93512 268 SER A N 1
ATOM 1844 C CA . SER A 1 268 ? 0.01900 -6.45500 4.68700 1.000 19.84298 268 SER A CA 1
ATOM 1845 C C . SER A 1 268 ? -0.11200 -7.97300 4.70100 1.000 26.52113 268 SER A C 1
ATOM 1846 O O . SER A 1 268 ? -0.46000 -8.58100 3.69000 1.000 24.83322 268 SER A O 1
ATOM 1849 N N . VAL A 1 269 ? 0.20800 -8.57700 5.84600 1.000 19.54087 269 VAL A N 1
ATOM 1850 C CA . VAL A 1 269 ? 0.06800 -10.01000 6.07500 1.000 20.54723 269 VAL A CA 1
ATOM 1851 C C . VAL A 1 269 ? -0.67500 -10.20000 7.38300 1.000 21.82324 269 VAL A C 1
ATOM 1852 O O . VAL A 1 269 ? -0.25700 -9.66200 8.41600 1.000 25.04092 269 VAL A O 1
ATOM 1856 N N . THR A 1 270 ? -1.75200 -10.98700 7.35500 1.000 21.87510 270 THR A N 1
ATOM 1857 C CA . THR A 1 270 ? -2.52500 -11.29100 8.55300 1.000 23.46395 270 THR A CA 1
ATOM 1858 C C . THR A 1 270 ? -2.41100 -12.78800 8.80700 1.000 27.69445 270 THR A C 1
ATOM 1859 O O . THR A 1 270 ? -2.88100 -13.59200 7.99700 1.000 27.01744 270 THR A O 1
ATOM 1863 N N . VAL A 1 271 ? -1.76900 -13.15800 9.91600 1.000 24.70510 271 VAL A N 1
ATOM 1864 C CA . VAL A 1 271 ? -1.62700 -14.55900 10.31700 1.000 24.46645 271 VAL A CA 1
ATOM 1865 C C . VAL A 1 271 ? -2.67200 -14.84700 11.38200 1.000 27.02064 271 VAL A C 1
ATOM 1866 O O . VAL A 1 271 ? -2.61000 -14.31300 12.49600 1.000 35.75915 271 VAL A O 1
ATOM 1870 N N . SER A 1 272 ? -3.64300 -15.68400 11.03700 1.000 28.71794 272 SER A N 1
ATOM 1871 C CA . SER A 1 272 ? -4.74300 -15.96200 11.94300 1.000 31.47632 272 SER A CA 1
ATOM 1872 C C . SER A 1 272 ? -5.35200 -17.29300 11.55800 1.000 39.96365 272 SER A C 1
ATOM 1873 O O . SER A 1 272 ? -5.34900 -17.68000 10.38500 1.000 36.94749 272 SER A O 1
ATOM 1876 N N . SER A 1 273 ? -5.87100 -17.98700 12.56300 1.000 43.44265 273 SER A N 1
ATOM 1877 C CA . SER A 1 273 ? -6.60400 -19.21300 12.32900 1.000 52.46832 273 SER A CA 1
ATOM 1878 C C . SER A 1 273 ? -8.01700 -18.85800 11.88200 1.000 57.12467 273 SER A C 1
ATOM 1879 O O . SER A 1 273 ? -8.42500 -17.69300 11.92900 1.000 53.09238 273 SER A O 1
#

Nearest PDB structures (foldseek):
  3esu-assembly1_F  TM=9.248E-01  e=1.387E-28  Mus musculus
  3iy3-assembly1_A  TM=9.639E-01  e=6.411E-19  Mus musculus
  7pi7-assembly2_F  TM=5.168E-01  e=1.517E-19  Gallus gallus
  3phq-assembly1_A  TM=5.087E-01  e=5.762E-19  Mus musculus
  3dgg-assembly1_A  TM=5.119E-01  e=5.178E-19  Homo sapiens

Secondary structure (DSSP, 8-state):
-PPPP-SSGGG--S-----EEEE-SEEEE-TTS-EEEEEEESS--EETTEE-EEEEEE-TTS--EEEEETTTEEPTTS-TTEEEEEETTEEEEEE-S--GGG-EEEEEEE-SSS-EE---EEEEE--------EEE-TT--EEEEEE--SS-GGGS-EEEEEE-TT--EEEEEEE-TTS--EE--TTTTTTEEEEEETTTTEEEEEE-S--GGG-EEEEEEEE-GGG-EEEEPPPEEEEE--

Foldseek 3Di:
DDFWAWLFQVQRDDPCPKDKAKDDQEAEEAQFDKDKIKIFIPWFQDDPNFGAKWKWWAAPQFDTATADGRFFHGDPPHDPLWGKDDGTGIIMIMGGNDHQVRQTKMWMWGRHPPIAIHQIYGYHYVDDDDDQFAEAEQQAKDKDKDFDDDDQQLRWKKFKWWAAPSRGIGTAKIAISNRPGIDGDPVQPPFWDWGADNVRGMIMIIGGSDDQRPFTWMWMFTQDPSSDGHDIDRTGTYGHHD

Radius of gyration: 17.77 Å; Cα contacts (8 Å, |Δi|>4): 655; chains: 1; bounding box: 54×50×38 Å

B-factor: mean 26.66, std 10.69, range [11.66, 78.25]